Protein AF-A0A7W2T2I7-F1 (afdb_monomer)

Structure (mmCIF, N/CA/C/O backbone):
data_AF-A0A7W2T2I7-F1
#
_entry.id   AF-A0A7W2T2I7-F1
#
loop_
_atom_site.group_PDB
_atom_site.id
_atom_site.type_symbol
_atom_site.label_atom_id
_atom_site.label_alt_id
_atom_site.label_comp_id
_atom_site.label_asym_id
_atom_site.label_entity_id
_atom_site.label_seq_id
_atom_site.pdbx_PDB_ins_code
_atom_site.Cartn_x
_atom_site.Cartn_y
_atom_site.Cartn_z
_atom_site.occupancy
_atom_site.B_iso_or_equiv
_atom_site.auth_seq_id
_atom_site.auth_comp_id
_atom_site.auth_asym_id
_atom_site.auth_atom_id
_atom_site.pdbx_PDB_model_num
ATOM 1 N N . MET A 1 1 ? -19.223 5.707 25.664 1.00 61.34 1 MET A N 1
ATOM 2 C CA . MET A 1 1 ? -19.239 4.996 24.373 1.00 61.34 1 MET A CA 1
ATOM 3 C C . MET A 1 1 ? -18.314 3.839 24.591 1.00 61.34 1 MET A C 1
ATOM 5 O O . MET A 1 1 ? -17.143 4.089 24.851 1.00 61.34 1 MET A O 1
ATOM 9 N N . ASP A 1 2 ? -18.874 2.642 24.657 1.00 72.94 2 ASP A N 1
ATOM 10 C CA . ASP A 1 2 ? -18.117 1.466 25.063 1.00 72.94 2 ASP A CA 1
ATOM 11 C C . ASP A 1 2 ? -17.163 1.069 23.937 1.00 72.94 2 ASP A C 1
ATOM 13 O O . ASP A 1 2 ? -17.488 1.221 22.754 1.00 72.94 2 ASP A O 1
ATOM 17 N N . LEU A 1 3 ? -15.953 0.664 24.320 1.00 78.88 3 LEU A N 1
ATOM 18 C CA . LEU A 1 3 ? -14.955 0.147 23.395 1.00 78.88 3 LEU A CA 1
ATOM 19 C C . LEU A 1 3 ? -15.365 -1.273 23.008 1.00 78.88 3 LEU A C 1
ATOM 21 O O . LEU A 1 3 ? -15.554 -2.116 23.882 1.00 78.88 3 LEU A O 1
ATOM 25 N N . LEU A 1 4 ? -15.504 -1.513 21.709 1.00 82.12 4 LEU A N 1
ATOM 26 C CA . LEU A 1 4 ? -15.839 -2.813 21.145 1.00 82.12 4 LEU A CA 1
ATOM 27 C C . LEU A 1 4 ? -14.598 -3.406 20.480 1.00 82.12 4 LEU A C 1
ATOM 29 O O . LEU A 1 4 ? -13.899 -2.725 19.722 1.00 82.12 4 LEU A O 1
ATOM 33 N N . ASP A 1 5 ? -14.336 -4.677 20.750 1.00 80.44 5 ASP A N 1
ATOM 34 C CA . ASP A 1 5 ? -13.353 -5.439 19.992 1.00 80.44 5 ASP A CA 1
ATOM 35 C C . ASP A 1 5 ? -14.000 -5.915 18.688 1.00 80.44 5 ASP A C 1
ATOM 37 O O . ASP A 1 5 ? -15.149 -6.360 18.677 1.00 80.44 5 ASP A O 1
ATOM 41 N N . ILE A 1 6 ? -13.279 -5.787 17.574 1.00 83.94 6 ILE A N 1
ATOM 42 C CA . ILE A 1 6 ? -13.739 -6.366 16.312 1.00 83.94 6 ILE A CA 1
ATOM 43 C C . ILE A 1 6 ? -13.527 -7.878 16.316 1.00 83.94 6 ILE A C 1
ATOM 45 O O . ILE A 1 6 ? -12.507 -8.380 16.796 1.00 83.94 6 ILE A O 1
ATOM 49 N N . ASP A 1 7 ? -14.456 -8.605 15.708 1.00 84.81 7 ASP A N 1
ATOM 50 C CA . ASP A 1 7 ? -14.270 -10.018 15.428 1.00 84.81 7 ASP A CA 1
ATOM 51 C C . ASP A 1 7 ? -13.227 -10.156 14.322 1.00 84.81 7 ASP A C 1
ATOM 53 O O . ASP A 1 7 ? -13.437 -9.755 13.176 1.00 84.81 7 ASP A O 1
ATOM 57 N N . ILE A 1 8 ? -12.077 -10.728 14.667 1.00 82.00 8 ILE A N 1
ATOM 58 C CA . ILE A 1 8 ? -10.999 -10.965 13.712 1.00 82.00 8 ILE A CA 1
ATOM 59 C C . ILE A 1 8 ? -11.023 -12.448 13.321 1.00 82.00 8 ILE A C 1
ATOM 61 O O . ILE A 1 8 ? -10.881 -13.303 14.203 1.00 82.00 8 ILE A O 1
ATOM 65 N N . PRO A 1 9 ? -11.149 -12.784 12.020 1.00 82.81 9 PRO A N 1
ATOM 66 C CA . PRO A 1 9 ? -11.006 -14.157 11.551 1.00 82.81 9 PRO A CA 1
ATOM 67 C C . PRO A 1 9 ? -9.689 -14.772 12.026 1.00 82.81 9 PRO A C 1
ATOM 69 O O . PRO A 1 9 ? -8.677 -14.077 12.142 1.00 82.81 9 PRO A O 1
ATOM 72 N N . PHE A 1 10 ? -9.675 -16.085 12.262 1.00 83.44 10 PHE A N 1
ATOM 73 C CA . PHE A 1 10 ? -8.501 -16.767 12.816 1.00 83.44 10 PHE A CA 1
ATOM 74 C C . PHE A 1 10 ? -7.217 -16.486 12.011 1.00 83.44 10 PHE A C 1
ATOM 76 O O . PHE A 1 10 ? -6.194 -16.128 12.594 1.00 83.44 10 PHE A O 1
ATOM 83 N N . ASP A 1 11 ? -7.306 -16.505 10.678 1.00 82.19 11 ASP A N 1
ATOM 84 C CA . ASP A 1 11 ? -6.184 -16.264 9.753 1.00 82.19 11 ASP A CA 1
ATOM 85 C C . ASP A 1 11 ? -5.694 -14.801 9.712 1.00 82.19 11 ASP A C 1
ATOM 87 O O . ASP A 1 11 ? -4.681 -14.477 9.077 1.00 82.19 11 ASP A O 1
ATOM 91 N N . CYS A 1 12 ? -6.407 -13.901 10.393 1.00 81.31 12 CYS A N 1
ATOM 92 C CA . CYS A 1 12 ? -6.115 -12.474 10.487 1.00 81.31 12 CYS A CA 1
ATOM 93 C C . CYS A 1 12 ? -5.792 -12.016 11.916 1.00 81.31 12 CYS A C 1
ATOM 95 O O . CYS A 1 12 ? -5.478 -10.843 12.106 1.00 81.31 12 CYS A O 1
ATOM 97 N N . ARG A 1 13 ? -5.839 -12.905 12.920 1.00 82.94 13 ARG A N 1
ATOM 98 C CA . ARG A 1 13 ? -5.760 -12.554 14.354 1.00 82.94 13 ARG A CA 1
ATOM 99 C C . ARG A 1 13 ? -4.505 -11.776 14.750 1.00 82.94 13 ARG A C 1
ATOM 101 O O . ARG A 1 13 ? -4.547 -10.973 15.675 1.00 82.94 13 ARG A O 1
ATOM 108 N N . PHE A 1 14 ? -3.406 -12.011 14.044 1.00 88.12 14 PHE A N 1
ATOM 109 C CA . PHE A 1 14 ? -2.123 -11.350 14.276 1.00 88.12 14 PHE A CA 1
ATOM 110 C C . PHE A 1 14 ? -1.717 -10.460 13.111 1.00 88.12 14 PHE A C 1
ATOM 112 O O . PHE A 1 14 ? -0.542 -10.165 12.964 1.00 88.12 14 PHE A O 1
ATOM 119 N N . LYS A 1 15 ? -2.666 -10.042 12.269 1.00 93.25 15 LYS A N 1
ATOM 120 C CA . LYS A 1 15 ? -2.386 -9.206 11.105 1.00 93.25 15 LYS A CA 1
ATOM 121 C C . LYS A 1 15 ? -2.878 -7.788 11.330 1.00 93.25 15 LYS A C 1
ATOM 123 O O . LYS A 1 15 ? -3.988 -7.548 11.798 1.00 93.25 15 LYS A O 1
ATOM 128 N N . CYS A 1 16 ? -2.052 -6.833 10.935 1.00 94.69 16 CYS A N 1
ATOM 129 C CA . CYS A 1 16 ? -2.410 -5.437 10.803 1.00 94.69 16 CYS A CA 1
ATOM 130 C C . CYS A 1 16 ? -3.576 -5.317 9.828 1.00 94.69 16 CYS A C 1
ATOM 132 O O . CYS A 1 16 ? -3.467 -5.718 8.666 1.00 94.69 16 CYS A O 1
ATOM 134 N N . TRP A 1 17 ? -4.667 -4.697 10.266 1.00 92.44 17 TRP A N 1
ATOM 135 C CA . TRP A 1 17 ? -5.859 -4.563 9.431 1.00 92.44 17 TRP A CA 1
ATOM 136 C C . TRP A 1 17 ? -5.621 -3.702 8.175 1.00 92.44 17 TRP A C 1
ATOM 138 O O . TRP A 1 17 ? -6.342 -3.823 7.187 1.00 92.44 17 TRP A O 1
ATOM 148 N N . PHE A 1 18 ? -4.584 -2.857 8.180 1.00 93.38 18 PHE A N 1
ATOM 149 C CA . PHE A 1 18 ? -4.288 -1.926 7.089 1.00 93.38 18 PHE A CA 1
ATOM 150 C C . PHE A 1 18 ? -3.346 -2.482 6.015 1.00 93.38 18 PHE A C 1
ATOM 152 O O . PHE A 1 18 ? -3.460 -2.084 4.857 1.00 93.38 18 PHE A O 1
ATOM 159 N N . CYS A 1 19 ? -2.406 -3.364 6.365 1.00 95.06 19 CYS A N 1
ATOM 160 C CA . CYS A 1 19 ? -1.368 -3.831 5.433 1.00 95.06 19 CYS A CA 1
ATOM 161 C C . CYS A 1 19 ? -1.121 -5.341 5.439 1.00 95.06 19 CYS A C 1
ATOM 163 O O . CYS A 1 19 ? -0.350 -5.807 4.609 1.00 95.06 19 CYS A O 1
ATOM 165 N N . GLY A 1 20 ? -1.734 -6.095 6.354 1.00 94.19 20 GLY A N 1
ATOM 166 C CA . GLY A 1 20 ? -1.594 -7.550 6.421 1.00 94.19 20 GLY A CA 1
ATOM 167 C C . GLY A 1 20 ? -0.313 -8.057 7.090 1.00 94.19 20 GLY A C 1
ATOM 168 O O . GLY A 1 20 ? -0.212 -9.258 7.311 1.00 94.19 20 GLY A O 1
ATOM 169 N N . GLU A 1 21 ? 0.617 -7.164 7.442 1.00 95.50 21 GLU A N 1
ATOM 170 C CA . GLU A 1 21 ? 1.824 -7.478 8.224 1.00 95.50 21 GLU A CA 1
ATOM 171 C C . GLU A 1 21 ? 1.492 -7.948 9.635 1.00 95.50 21 GLU A C 1
ATOM 173 O O . GLU A 1 21 ? 0.433 -7.611 10.165 1.00 95.50 21 GLU A O 1
ATOM 178 N N . ASP A 1 22 ? 2.434 -8.623 10.285 1.00 94.88 22 ASP A N 1
ATOM 179 C CA . ASP A 1 22 ? 2.259 -9.055 11.666 1.00 94.88 22 ASP A CA 1
ATOM 180 C C . ASP A 1 22 ? 2.021 -7.872 12.624 1.00 94.88 22 ASP A C 1
ATOM 182 O O . ASP A 1 22 ? 2.578 -6.774 12.502 1.00 94.88 22 ASP A O 1
ATOM 186 N N . SER A 1 23 ? 1.137 -8.094 13.590 1.00 93.38 23 SER A N 1
ATOM 187 C CA . SER A 1 23 ? 0.669 -7.108 14.549 1.00 93.38 23 SER A CA 1
ATOM 188 C C . SER A 1 23 ? 0.527 -7.721 15.937 1.00 93.38 23 SER A C 1
ATOM 190 O O . SER A 1 23 ? -0.055 -8.791 16.130 1.00 93.38 23 SER A O 1
ATOM 192 N N . HIS A 1 24 ? 1.029 -6.979 16.921 1.00 91.38 24 HIS A N 1
ATOM 193 C CA . HIS A 1 24 ? 0.918 -7.287 18.350 1.00 91.38 24 HIS A CA 1
ATOM 194 C C . HIS A 1 24 ? 0.371 -6.097 19.146 1.00 91.38 24 HIS A C 1
ATOM 196 O O . HIS A 1 24 ? 0.482 -6.044 20.368 1.00 91.38 24 HIS A O 1
ATOM 202 N N . GLN A 1 25 ? -0.162 -5.100 18.443 1.00 92.06 25 GLN A N 1
ATOM 203 C CA . GLN A 1 25 ? -0.633 -3.851 19.015 1.00 92.06 25 GLN A CA 1
ATOM 204 C C . GLN A 1 25 ? -1.978 -3.497 18.416 1.00 92.06 25 GLN A C 1
ATOM 206 O O . GLN A 1 25 ? -2.297 -3.875 17.289 1.00 92.06 25 GLN A O 1
ATOM 211 N N . THR A 1 26 ? -2.734 -2.700 19.154 1.00 92.75 26 THR A N 1
ATOM 212 C CA . THR A 1 26 ? -4.007 -2.186 18.684 1.00 92.75 26 THR A CA 1
ATOM 213 C C . THR A 1 26 ? -4.066 -0.668 18.788 1.00 92.75 26 THR A C 1
ATOM 215 O O . THR A 1 26 ? -3.222 -0.023 19.427 1.00 92.75 26 THR A O 1
ATOM 218 N N . ILE A 1 27 ? -5.039 -0.092 18.094 1.00 92.31 27 ILE A N 1
ATOM 219 C CA . ILE A 1 27 ? -5.410 1.318 18.169 1.00 92.31 27 ILE A CA 1
ATOM 220 C C . ILE A 1 27 ? -6.923 1.450 18.280 1.00 92.31 27 ILE A C 1
ATOM 222 O O . ILE A 1 27 ? -7.674 0.683 17.682 1.00 92.31 27 ILE A O 1
ATOM 226 N N . GLU A 1 28 ? -7.359 2.480 18.990 1.00 92.00 28 GLU A N 1
ATOM 227 C CA . GLU A 1 28 ? -8.768 2.838 19.087 1.00 92.00 28 GLU A CA 1
ATOM 228 C C . GLU A 1 28 ? -9.132 3.839 17.987 1.00 92.00 28 GLU A C 1
ATOM 230 O O . GLU A 1 28 ? -8.405 4.804 17.731 1.00 92.00 28 GLU A O 1
ATOM 235 N N . THR A 1 29 ? -10.267 3.633 17.326 1.00 89.81 29 THR A N 1
ATOM 236 C CA . THR A 1 29 ? -10.793 4.568 16.324 1.00 89.81 29 THR A CA 1
ATOM 237 C C . THR A 1 29 ? -12.312 4.514 16.275 1.00 89.81 29 THR A C 1
ATOM 239 O O . THR A 1 29 ? -12.927 3.555 16.741 1.00 89.81 29 THR A O 1
ATOM 242 N N . LYS A 1 30 ? -12.950 5.558 15.744 1.00 88.56 30 LYS A N 1
ATOM 243 C CA . LYS A 1 30 ? -14.406 5.603 15.622 1.00 88.56 30 LYS A CA 1
ATOM 244 C C . LYS A 1 30 ? -14.844 4.995 14.302 1.00 88.56 30 LYS A C 1
ATOM 246 O O . LYS A 1 30 ? -14.344 5.342 13.230 1.00 88.56 30 LYS A O 1
ATOM 251 N N . LEU A 1 31 ? -15.855 4.151 14.389 1.00 83.00 31 LEU A N 1
ATOM 252 C CA . LEU A 1 31 ? -16.582 3.609 13.259 1.00 83.00 31 LEU A CA 1
ATOM 253 C C . LEU A 1 31 ? -17.974 4.241 13.237 1.00 83.00 31 LEU A C 1
ATOM 255 O O . LEU A 1 31 ? -18.784 4.034 14.141 1.00 83.00 31 LEU A O 1
ATOM 259 N N . SER A 1 32 ? -18.225 5.073 12.229 1.00 74.69 32 SER A N 1
ATOM 260 C CA . SER A 1 32 ? -19.495 5.780 12.072 1.00 74.69 32 SER A CA 1
ATOM 261 C C . SER A 1 32 ? -20.465 4.946 11.241 1.00 74.69 32 SER A C 1
ATOM 263 O O . SER A 1 32 ? -20.256 4.793 10.041 1.00 74.69 32 SER A O 1
ATOM 265 N N . LYS A 1 33 ? -21.544 4.451 11.861 1.00 68.56 33 LYS A N 1
ATOM 266 C CA . LYS A 1 33 ? -22.676 3.814 11.173 1.00 68.56 33 LYS A CA 1
ATOM 267 C C . LYS A 1 33 ? -23.977 4.458 11.658 1.00 68.56 33 LYS A C 1
ATOM 269 O O . LYS A 1 33 ? -24.474 4.069 12.713 1.00 68.56 33 LYS A O 1
ATOM 274 N N . PRO A 1 34 ? -24.544 5.436 10.931 1.00 61.84 34 PRO A N 1
ATOM 275 C CA . PRO A 1 34 ? -25.772 6.108 11.350 1.00 61.84 34 PRO A CA 1
ATOM 276 C C . PRO A 1 34 ? -26.862 5.086 11.729 1.00 61.84 34 PRO A C 1
ATOM 278 O O . PRO A 1 34 ? -27.085 4.153 10.956 1.00 61.84 34 PRO A O 1
ATOM 281 N N . PRO A 1 35 ? -27.529 5.221 12.894 1.00 62.62 35 PRO A N 1
ATOM 282 C CA . PRO A 1 35 ? -27.524 6.361 13.824 1.00 62.62 35 PRO A CA 1
ATOM 283 C C . PRO A 1 35 ? -26.438 6.338 14.925 1.00 62.62 35 PRO A C 1
ATOM 285 O O . PRO A 1 35 ? -26.387 7.258 15.740 1.00 62.62 35 PRO A O 1
ATOM 288 N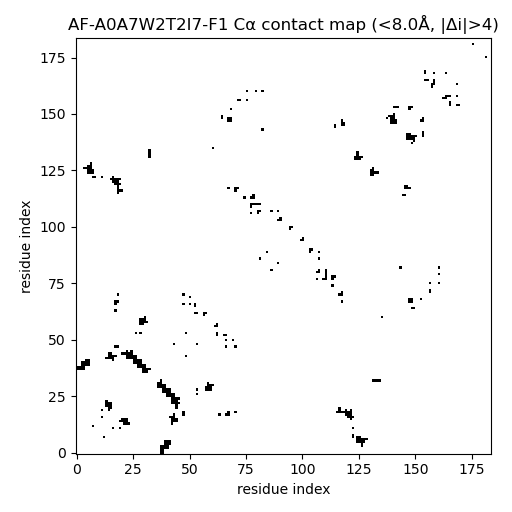 N . SER A 1 36 ? -25.576 5.323 14.982 1.00 67.25 36 SER A N 1
ATOM 289 C CA . SER A 1 36 ? -24.606 5.100 16.064 1.00 67.25 36 SER A CA 1
ATOM 290 C C . SER A 1 36 ? -23.149 5.317 15.635 1.00 67.25 36 SER A C 1
ATOM 292 O O . SER A 1 36 ? -22.736 5.037 14.514 1.00 67.25 36 SER A O 1
ATOM 294 N N . ASN A 1 37 ? -22.321 5.799 16.558 1.00 75.75 37 ASN A N 1
ATOM 295 C CA . ASN A 1 37 ? -20.870 5.713 16.412 1.00 75.75 37 ASN A CA 1
ATOM 296 C C . ASN A 1 37 ? -20.370 4.659 17.394 1.00 75.75 37 ASN A C 1
ATOM 298 O O . ASN A 1 37 ? -20.806 4.639 18.544 1.00 75.75 37 ASN A O 1
ATOM 302 N N . TYR A 1 38 ? -19.467 3.807 16.939 1.00 80.25 38 TYR A N 1
ATOM 303 C CA . TYR A 1 38 ? -18.813 2.803 17.764 1.00 80.25 38 TYR A CA 1
ATOM 304 C C . TYR A 1 38 ? -17.360 3.209 17.963 1.00 80.25 38 TYR A C 1
ATOM 306 O O . TYR A 1 38 ? -16.745 3.761 17.047 1.00 80.25 38 TYR A O 1
ATOM 314 N N . LEU A 1 39 ? -16.814 2.958 19.148 1.00 87.75 39 LEU A N 1
ATOM 315 C CA . LEU A 1 39 ? -15.373 2.989 19.347 1.00 87.75 39 LEU A CA 1
ATOM 316 C C . LEU A 1 39 ? -14.882 1.556 19.164 1.00 87.75 39 LEU A C 1
ATOM 318 O O . LEU A 1 39 ? -15.363 0.666 19.857 1.00 87.75 39 LEU A O 1
ATOM 322 N N . VAL A 1 40 ? -13.986 1.337 18.208 1.00 86.88 40 VAL A N 1
ATOM 323 C CA . VAL A 1 40 ? -13.481 0.005 17.872 1.00 86.88 40 VAL A CA 1
ATOM 324 C C . VAL A 1 40 ? -11.986 -0.089 18.118 1.00 86.88 40 VAL A C 1
ATOM 326 O O . VAL A 1 40 ? -11.240 0.859 17.852 1.00 86.88 40 VAL A O 1
ATOM 329 N N . ASN A 1 41 ? -11.562 -1.247 18.607 1.00 89.25 41 ASN A N 1
ATOM 330 C CA . ASN A 1 41 ? -10.167 -1.598 18.813 1.00 89.25 41 ASN A CA 1
ATOM 331 C C . ASN A 1 41 ? -9.638 -2.380 17.600 1.00 89.25 41 ASN A C 1
ATOM 333 O O . ASN A 1 41 ? -10.143 -3.455 17.295 1.00 89.25 41 ASN A O 1
ATOM 337 N N . MET A 1 42 ? -8.639 -1.850 16.891 1.00 88.44 42 MET A N 1
ATOM 338 C CA . MET A 1 42 ? -8.165 -2.389 15.609 1.00 88.44 42 MET A CA 1
ATOM 339 C C . MET A 1 42 ? -6.698 -2.824 15.675 1.00 88.44 42 MET A C 1
ATOM 341 O O . MET A 1 42 ? -5.869 -2.041 16.148 1.00 88.44 42 MET A O 1
ATOM 345 N N . PRO A 1 43 ? -6.325 -4.003 15.140 1.00 92.44 43 PRO A N 1
ATOM 346 C CA . PRO A 1 43 ? -4.934 -4.440 15.094 1.00 92.44 43 PRO A CA 1
ATOM 347 C C . PRO A 1 43 ? -4.117 -3.609 14.097 1.00 92.44 43 PRO A C 1
ATOM 349 O O . PRO A 1 43 ? -4.536 -3.351 12.962 1.00 92.44 43 PRO A O 1
ATOM 352 N N . ILE A 1 44 ? -2.918 -3.210 14.515 1.00 94.81 44 ILE A N 1
ATOM 353 C CA . ILE A 1 44 ? -1.990 -2.387 13.733 1.00 94.81 44 ILE A CA 1
ATOM 354 C C . ILE A 1 44 ? -0.542 -2.860 13.913 1.00 94.81 44 ILE A C 1
ATOM 356 O O . ILE A 1 44 ? -0.135 -3.238 15.013 1.00 94.81 44 ILE A O 1
ATOM 360 N N . CYS A 1 45 ? 0.254 -2.870 12.842 1.00 96.31 45 CYS A N 1
ATOM 361 C CA . CYS A 1 45 ? 1.693 -3.137 12.942 1.00 96.31 45 CYS A CA 1
ATOM 362 C C . CYS A 1 45 ? 2.465 -1.882 13.378 1.00 96.31 45 CYS A C 1
ATOM 364 O O . CYS A 1 45 ? 1.971 -0.755 13.255 1.00 96.31 45 CYS A O 1
ATOM 366 N N . ASP A 1 46 ? 3.706 -2.064 13.832 1.00 96.94 46 ASP A N 1
ATOM 367 C CA . ASP A 1 46 ? 4.558 -0.962 14.296 1.00 96.94 46 ASP A CA 1
ATOM 368 C C . ASP A 1 46 ? 4.767 0.113 13.223 1.00 96.94 46 ASP A C 1
ATOM 370 O O . ASP A 1 46 ? 4.725 1.307 13.520 1.00 96.94 46 ASP A O 1
ATOM 374 N N . GLU A 1 47 ? 4.918 -0.290 11.959 1.00 96.94 47 GLU A N 1
ATOM 375 C CA . GLU A 1 47 ? 5.113 0.643 10.850 1.00 96.94 47 GLU A CA 1
ATOM 376 C C . GLU A 1 47 ? 3.883 1.531 10.619 1.00 96.94 47 GLU A C 1
ATOM 378 O O . GLU A 1 47 ? 3.999 2.757 10.575 1.00 96.94 47 GLU A O 1
ATOM 383 N N . CYS A 1 48 ? 2.692 0.929 10.530 1.00 96.94 48 CYS A N 1
ATOM 384 C CA . CYS A 1 48 ? 1.452 1.681 10.328 1.00 96.94 48 CYS A CA 1
ATOM 385 C C . CYS A 1 48 ? 1.163 2.608 11.515 1.00 96.94 48 CYS A C 1
ATOM 387 O O . CYS A 1 48 ? 0.673 3.726 11.335 1.00 96.94 48 CYS A O 1
ATOM 389 N N . LYS A 1 49 ? 1.502 2.182 12.737 1.00 96.56 49 LYS A N 1
ATOM 390 C CA . LYS A 1 49 ? 1.371 3.019 13.933 1.00 96.56 49 LYS A CA 1
ATOM 391 C C . LYS A 1 49 ? 2.358 4.186 13.920 1.00 96.56 49 LYS A C 1
ATOM 393 O O . LYS A 1 49 ? 1.976 5.305 14.276 1.00 96.56 49 LYS A O 1
ATOM 398 N N . ALA A 1 50 ? 3.592 3.961 13.470 1.00 97.12 50 ALA A N 1
ATOM 399 C CA . ALA A 1 50 ? 4.639 4.978 13.390 1.00 97.12 50 ALA A CA 1
ATOM 400 C C . ALA A 1 50 ? 4.308 6.127 12.423 1.00 97.12 50 ALA A C 1
ATOM 402 O O . ALA A 1 50 ? 4.851 7.220 12.585 1.00 97.12 50 ALA A O 1
ATOM 403 N N . TYR A 1 51 ? 3.384 5.934 11.476 1.00 96.75 51 TYR A N 1
ATOM 404 C CA . TYR A 1 51 ? 2.881 7.019 10.624 1.00 96.75 51 TYR A CA 1
ATOM 405 C C . TYR A 1 51 ? 2.070 8.077 11.385 1.00 96.75 51 TYR A C 1
ATOM 407 O O . TYR A 1 51 ? 1.884 9.174 10.871 1.00 96.75 51 TYR A O 1
ATOM 415 N N . GLN A 1 52 ? 1.592 7.762 12.594 1.00 95.38 52 GLN A N 1
ATOM 416 C CA . GLN A 1 52 ? 0.826 8.658 13.471 1.00 95.38 52 GLN A CA 1
ATOM 417 C C . GLN A 1 52 ? -0.514 9.167 12.909 1.00 95.38 52 GLN A C 1
ATOM 419 O O . GLN A 1 52 ? -1.136 10.026 13.527 1.00 95.38 52 GLN A O 1
ATOM 424 N N . CYS A 1 53 ? -1.032 8.576 11.826 1.00 94.56 53 CYS A N 1
ATOM 425 C CA . CYS A 1 53 ? -2.329 8.944 11.242 1.00 94.56 53 CYS A CA 1
ATOM 426 C C . CYS A 1 53 ? -3.497 8.834 12.245 1.00 94.56 53 CYS A C 1
ATOM 428 O O . CYS A 1 53 ? -4.447 9.606 12.181 1.00 94.56 53 CYS A O 1
ATOM 430 N N . HIS A 1 54 ? -3.400 7.927 13.225 1.00 90.94 54 HIS A N 1
ATOM 431 C CA . HIS A 1 54 ? -4.385 7.755 14.303 1.00 90.94 54 HIS A CA 1
ATOM 432 C C . HIS A 1 54 ? -4.479 8.961 15.257 1.00 90.94 54 HIS A C 1
ATOM 434 O O . HIS A 1 54 ? -5.432 9.066 16.021 1.00 90.94 54 HIS A O 1
ATOM 440 N N . LYS A 1 55 ? -3.496 9.872 15.233 1.00 91.50 55 LYS A N 1
ATOM 441 C CA . LYS A 1 55 ? -3.546 11.148 15.963 1.00 91.50 55 LYS A CA 1
ATOM 442 C C . LYS A 1 55 ? -4.181 12.269 15.138 1.00 91.50 55 LYS A C 1
ATOM 444 O O . LYS A 1 55 ? -4.610 13.266 15.707 1.00 91.50 55 LYS A O 1
ATOM 449 N N . GLU A 1 56 ? -4.212 12.121 13.814 1.00 91.56 56 GLU A N 1
ATOM 450 C CA . GLU A 1 56 ? -4.712 13.131 12.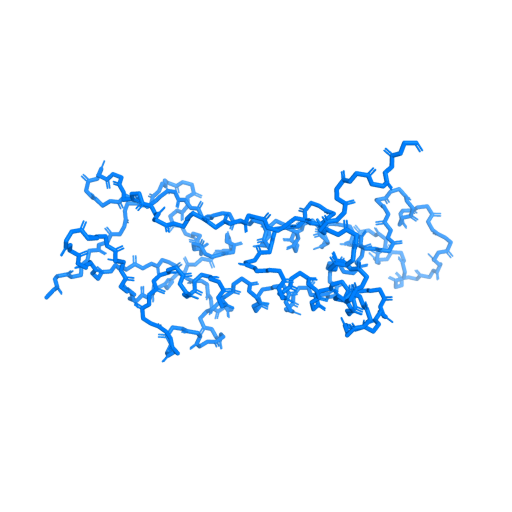874 1.00 91.56 56 GLU A CA 1
ATOM 451 C C . GLU A 1 56 ? -6.217 12.987 12.634 1.00 91.56 56 GLU A C 1
ATOM 453 O O . GLU A 1 56 ? -6.936 13.979 12.515 1.00 91.56 56 GLU A O 1
ATOM 458 N N . VAL A 1 57 ? -6.704 11.746 12.573 1.00 91.19 57 VAL A N 1
ATOM 459 C CA . VAL A 1 57 ? -8.107 11.432 12.293 1.00 91.19 57 VAL A CA 1
ATOM 460 C C . VAL A 1 57 ? -8.634 10.390 13.266 1.00 91.19 57 VAL A C 1
ATOM 462 O O . VAL A 1 57 ? -7.915 9.502 13.710 1.00 91.19 57 VAL A O 1
ATOM 465 N N . ASN A 1 58 ? -9.927 10.483 13.569 1.00 84.81 58 ASN A N 1
ATOM 466 C CA . ASN A 1 58 ? -10.609 9.575 14.489 1.00 84.81 58 ASN A CA 1
ATOM 467 C C . ASN A 1 58 ? -11.640 8.670 13.801 1.00 84.81 58 ASN A C 1
ATOM 469 O O . ASN A 1 58 ? -12.402 8.022 14.501 1.00 84.81 58 ASN A O 1
ATOM 473 N N . SER A 1 59 ? -11.703 8.658 12.467 1.00 88.31 59 SER A N 1
ATOM 474 C CA . SER A 1 59 ? -12.612 7.816 11.682 1.00 88.31 59 SER A CA 1
ATOM 475 C C . SER A 1 59 ? -11.830 6.658 11.072 1.00 88.31 59 SER A C 1
ATOM 477 O O . SER A 1 59 ? -10.807 6.906 10.438 1.00 88.31 59 SER A O 1
ATOM 479 N N . LEU A 1 60 ? -12.312 5.419 11.215 1.00 87.88 60 LEU A N 1
ATOM 480 C CA . LEU A 1 60 ? -11.661 4.229 10.652 1.00 87.88 60 LEU A CA 1
ATOM 481 C C . LEU A 1 60 ? -11.466 4.334 9.132 1.00 87.88 60 LEU A C 1
ATOM 483 O O . LEU A 1 60 ? -10.403 3.974 8.634 1.00 87.88 60 LEU A O 1
ATOM 487 N N . VAL A 1 61 ? -12.460 4.870 8.418 1.00 86.12 61 VAL A N 1
ATOM 488 C CA . VAL A 1 61 ? -12.414 5.057 6.959 1.00 86.12 61 VAL A CA 1
ATOM 489 C C . VAL A 1 61 ? -11.276 6.008 6.584 1.00 86.12 61 VAL A C 1
ATOM 491 O O . VAL A 1 61 ? -10.340 5.607 5.898 1.00 86.12 61 VAL A O 1
ATOM 494 N N . LYS A 1 62 ? -11.272 7.225 7.143 1.00 89.06 62 LYS A N 1
ATOM 495 C CA . LYS A 1 62 ? -10.206 8.211 6.882 1.00 89.06 62 LYS A CA 1
ATOM 496 C C . LYS A 1 62 ? -8.834 7.723 7.333 1.00 89.06 62 LYS A C 1
ATOM 498 O O . LYS A 1 62 ? -7.823 7.988 6.693 1.00 89.06 62 LYS A O 1
ATOM 503 N N . LEU A 1 63 ? -8.786 7.015 8.459 1.00 92.19 63 LEU A N 1
ATOM 504 C CA . LEU A 1 63 ? -7.548 6.452 8.978 1.00 92.19 63 LEU A CA 1
ATOM 505 C C . LEU A 1 63 ? -6.960 5.436 8.002 1.00 92.19 63 LEU A C 1
ATOM 507 O O . LEU A 1 63 ? -5.754 5.443 7.757 1.00 92.19 63 LEU A O 1
ATOM 511 N N . ARG A 1 64 ? -7.812 4.589 7.422 1.00 91.25 64 ARG A N 1
ATOM 512 C CA . ARG A 1 64 ? -7.415 3.616 6.413 1.00 91.25 64 ARG A CA 1
ATOM 513 C C . ARG A 1 64 ? -6.868 4.293 5.163 1.00 91.25 64 ARG A C 1
ATOM 515 O O . ARG A 1 64 ? -5.801 3.888 4.715 1.00 91.25 64 ARG A O 1
ATOM 522 N N . GLU A 1 65 ? -7.548 5.310 4.637 1.00 90.75 65 GLU A N 1
ATOM 523 C CA . GLU A 1 65 ? -7.079 6.079 3.474 1.00 90.75 65 GLU A CA 1
ATOM 524 C C . GLU A 1 65 ? -5.678 6.656 3.717 1.00 90.75 65 GLU A C 1
ATOM 526 O O . GLU A 1 65 ? -4.757 6.407 2.938 1.00 90.75 65 GLU A O 1
ATOM 531 N N . LEU A 1 66 ? -5.489 7.348 4.848 1.00 93.69 66 LEU A N 1
ATOM 532 C CA . LEU A 1 66 ? -4.208 7.963 5.197 1.00 93.69 66 LEU A CA 1
ATOM 533 C C . LEU A 1 66 ? -3.095 6.927 5.370 1.00 93.69 66 LEU A C 1
ATOM 535 O O . LEU A 1 66 ? -1.989 7.124 4.866 1.00 93.69 66 LEU A O 1
ATOM 539 N N . ILE A 1 67 ? -3.364 5.815 6.060 1.00 95.38 67 ILE A N 1
ATOM 540 C CA . ILE A 1 67 ? -2.369 4.750 6.228 1.00 95.38 67 ILE A CA 1
ATOM 541 C C . ILE A 1 67 ? -2.035 4.114 4.873 1.00 95.38 67 ILE A C 1
ATOM 543 O O . ILE A 1 67 ? -0.858 3.887 4.593 1.00 95.38 67 ILE A O 1
ATOM 547 N N . LYS A 1 68 ? -3.027 3.874 4.007 1.00 94.12 68 LYS A N 1
ATOM 548 C CA . LYS A 1 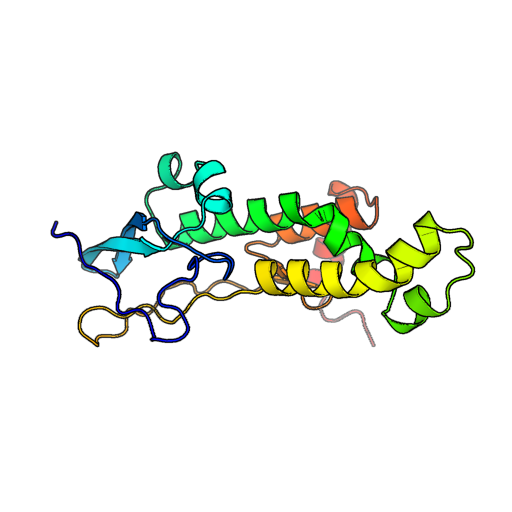68 ? -2.805 3.329 2.659 1.00 94.12 68 LYS A CA 1
ATOM 549 C C . LYS A 1 68 ? -1.922 4.235 1.811 1.00 94.12 68 LYS A C 1
ATOM 551 O O . LYS A 1 68 ? -0.975 3.742 1.200 1.00 94.12 68 LYS A O 1
ATOM 556 N N . ASP A 1 69 ? -2.132 5.544 1.863 1.00 93.94 69 ASP A N 1
ATOM 557 C CA . ASP A 1 69 ? -1.264 6.503 1.174 1.00 93.94 69 ASP A CA 1
ATOM 558 C C . ASP A 1 69 ? 0.183 6.434 1.675 1.00 93.94 69 ASP A C 1
ATOM 560 O O . ASP A 1 69 ? 1.131 6.458 0.883 1.00 93.94 69 ASP A O 1
ATOM 564 N N . LYS A 1 70 ? 0.379 6.296 2.991 1.00 96.31 70 LYS A N 1
ATOM 565 C CA . LYS A 1 70 ? 1.717 6.140 3.579 1.00 96.31 70 LYS A CA 1
ATOM 566 C C . LYS A 1 70 ? 2.374 4.821 3.172 1.00 96.31 70 LYS A C 1
ATOM 568 O O . LYS A 1 70 ? 3.562 4.844 2.850 1.00 96.31 70 LYS A O 1
ATOM 573 N N . ILE A 1 71 ? 1.624 3.717 3.111 1.00 96.50 71 ILE A N 1
ATOM 574 C CA . ILE A 1 71 ? 2.123 2.410 2.647 1.00 96.50 71 ILE A CA 1
ATOM 575 C C . ILE A 1 71 ? 2.616 2.507 1.201 1.00 96.50 71 ILE A C 1
ATOM 577 O O . ILE A 1 71 ? 3.722 2.048 0.910 1.00 96.50 71 ILE A O 1
ATOM 581 N N . VAL A 1 72 ? 1.851 3.145 0.307 1.00 95.38 72 VAL A N 1
ATOM 582 C CA . VAL A 1 72 ? 2.253 3.352 -1.097 1.00 95.38 72 VAL A CA 1
ATOM 583 C C . VAL A 1 72 ? 3.548 4.159 -1.176 1.00 95.38 72 VAL A C 1
ATOM 585 O O . VAL A 1 72 ? 4.491 3.756 -1.855 1.00 95.38 72 VAL A O 1
ATOM 588 N N . ILE A 1 73 ? 3.632 5.277 -0.447 1.00 94.44 73 ILE A N 1
ATOM 589 C CA . ILE A 1 73 ? 4.839 6.120 -0.419 1.00 94.44 73 ILE A CA 1
ATOM 590 C C . ILE A 1 73 ? 6.043 5.331 0.101 1.00 94.44 73 ILE A C 1
ATOM 592 O O . ILE A 1 73 ? 7.147 5.451 -0.434 1.00 94.44 73 ILE A O 1
ATOM 596 N N . ARG A 1 74 ? 5.846 4.539 1.154 1.00 95.88 74 ARG A N 1
ATOM 597 C CA . ARG A 1 74 ? 6.921 3.798 1.808 1.00 95.88 74 ARG A CA 1
ATOM 598 C C . ARG A 1 74 ? 7.419 2.625 0.969 1.00 95.88 74 ARG A C 1
ATOM 600 O O . ARG A 1 74 ? 8.622 2.376 0.974 1.00 95.88 74 ARG A O 1
ATOM 607 N N . SER A 1 75 ? 6.524 1.996 0.214 1.00 95.81 75 SER A N 1
ATOM 608 C CA . SER A 1 75 ? 6.807 0.864 -0.675 1.00 95.81 75 SER A CA 1
ATOM 609 C C . SER A 1 75 ? 7.226 1.298 -2.085 1.00 95.81 75 SER A C 1
ATOM 611 O O . SER A 1 75 ? 7.367 0.470 -2.979 1.00 95.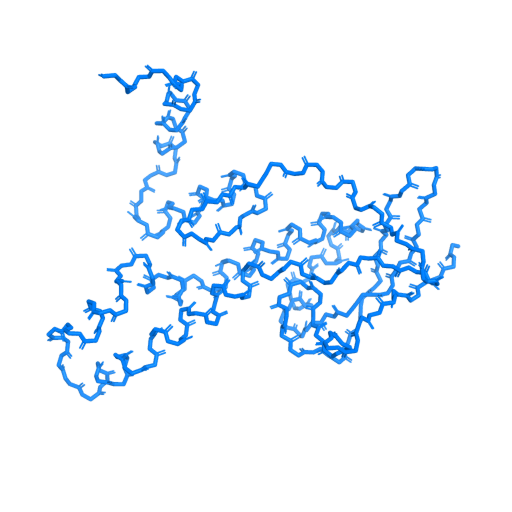81 75 SER A O 1
ATOM 613 N N . ALA A 1 76 ? 7.406 2.603 -2.327 1.00 93.69 76 ALA A N 1
ATOM 614 C CA . ALA A 1 76 ? 7.618 3.147 -3.668 1.00 93.69 76 ALA A CA 1
ATOM 615 C C . ALA A 1 76 ? 8.829 2.541 -4.393 1.00 93.69 76 ALA A C 1
ATOM 617 O O . ALA A 1 76 ? 8.801 2.404 -5.614 1.00 93.69 76 ALA A O 1
ATOM 618 N N . LYS A 1 77 ? 9.886 2.166 -3.660 1.00 93.81 77 LYS A N 1
ATOM 619 C CA . LYS A 1 77 ? 11.079 1.556 -4.262 1.00 93.81 77 LYS A CA 1
ATOM 620 C C . LYS A 1 77 ? 10.762 0.170 -4.805 1.00 93.81 77 LYS A C 1
ATOM 622 O O . LYS A 1 77 ? 11.044 -0.109 -5.962 1.00 93.81 77 LYS A O 1
ATOM 627 N N . GLU A 1 78 ? 10.137 -0.668 -3.998 1.00 96.44 78 GLU A N 1
ATOM 628 C CA . GLU A 1 78 ? 9.751 -2.025 -4.367 1.00 96.44 78 GLU A CA 1
ATOM 629 C C . GLU A 1 78 ? 8.676 -2.014 -5.463 1.00 96.44 78 GLU A C 1
ATOM 631 O O . GLU A 1 78 ? 8.780 -2.751 -6.439 1.00 96.44 78 GLU A O 1
ATOM 636 N N . LEU A 1 79 ? 7.698 -1.106 -5.375 1.00 96.06 79 LEU A N 1
ATOM 637 C CA . LEU A 1 79 ? 6.668 -0.920 -6.404 1.00 96.06 79 LEU A CA 1
ATOM 638 C C . LEU A 1 79 ? 7.245 -0.459 -7.747 1.00 96.06 79 LEU A C 1
ATOM 640 O O . LEU A 1 79 ? 6.695 -0.799 -8.792 1.00 96.06 79 LEU A O 1
ATOM 644 N N . SER A 1 80 ? 8.348 0.297 -7.736 1.00 93.44 80 SER A N 1
ATOM 645 C CA . SER A 1 80 ? 9.012 0.727 -8.971 1.00 93.44 80 SER A CA 1
ATOM 646 C C . SER A 1 80 ? 9.584 -0.439 -9.777 1.00 93.44 80 SER A C 1
ATOM 648 O O . SER A 1 80 ? 9.807 -0.285 -10.972 1.00 93.44 80 SER A O 1
ATOM 650 N N . ILE A 1 81 ? 9.789 -1.609 -9.165 1.00 94.94 81 ILE A N 1
ATOM 651 C CA . ILE A 1 81 ? 10.262 -2.792 -9.884 1.00 94.94 81 ILE A CA 1
ATOM 652 C C . ILE A 1 81 ? 9.188 -3.244 -10.883 1.00 94.94 81 ILE A C 1
ATOM 654 O O . ILE A 1 81 ? 9.476 -3.315 -12.070 1.00 94.94 81 ILE A O 1
ATOM 658 N N . GLY A 1 82 ? 7.942 -3.446 -10.441 1.00 93.50 82 GLY A N 1
ATOM 659 C CA . GLY A 1 82 ? 6.846 -3.817 -11.347 1.00 93.50 82 GLY A CA 1
ATOM 660 C C . GLY A 1 82 ? 6.463 -2.725 -12.347 1.00 93.50 82 GLY A C 1
ATOM 661 O O . GLY A 1 82 ? 6.034 -3.033 -13.449 1.00 93.50 82 GLY A O 1
ATOM 662 N N . ALA A 1 83 ? 6.697 -1.452 -12.011 1.00 91.69 83 ALA A N 1
ATOM 663 C CA . ALA A 1 83 ? 6.472 -0.351 -12.950 1.00 91.69 83 ALA A CA 1
ATOM 664 C C . ALA A 1 83 ? 7.476 -0.324 -14.121 1.00 91.69 83 ALA A C 1
ATOM 666 O O . ALA A 1 83 ? 7.195 0.304 -15.140 1.00 91.69 83 ALA A O 1
ATOM 667 N N . ASN A 1 84 ? 8.650 -0.947 -13.966 1.00 91.31 84 ASN A N 1
ATOM 668 C CA . ASN A 1 84 ? 9.736 -0.912 -14.953 1.00 91.31 84 ASN A CA 1
ATOM 669 C C . ASN A 1 84 ? 10.010 -2.268 -15.614 1.00 91.31 84 ASN A C 1
ATOM 671 O O . ASN A 1 84 ? 10.592 -2.296 -16.696 1.00 91.31 84 ASN A O 1
ATOM 675 N N . TRP A 1 85 ? 9.636 -3.370 -14.966 1.00 93.69 85 TRP A N 1
ATOM 676 C CA . TRP A 1 85 ? 9.902 -4.722 -15.439 1.00 93.69 85 TRP A CA 1
ATOM 677 C C . TRP A 1 85 ? 8.708 -5.629 -15.177 1.00 93.69 85 TRP A C 1
ATOM 679 O O . TRP A 1 85 ? 8.097 -5.582 -14.111 1.00 93.69 85 TRP A O 1
ATOM 689 N N . THR A 1 86 ? 8.455 -6.543 -16.101 1.00 94.50 86 THR A N 1
ATOM 690 C CA . THR A 1 86 ? 7.796 -7.816 -15.801 1.00 94.50 86 THR A CA 1
ATOM 691 C C . THR A 1 86 ? 8.760 -8.769 -15.085 1.00 94.50 86 THR A C 1
ATOM 693 O O . THR A 1 86 ? 9.977 -8.568 -15.082 1.00 94.50 86 THR A O 1
ATOM 696 N N . GLU A 1 87 ? 8.235 -9.851 -14.500 1.00 95.56 87 GLU A N 1
ATOM 697 C CA . GLU A 1 87 ? 9.073 -10.890 -13.887 1.00 95.56 87 GLU A CA 1
ATOM 698 C C . GLU A 1 87 ? 10.117 -11.427 -14.869 1.00 95.56 87 GLU A C 1
ATOM 700 O O . GLU A 1 87 ? 11.301 -11.498 -14.541 1.00 95.56 87 GLU A O 1
ATOM 705 N N . LEU A 1 88 ? 9.675 -11.760 -16.087 1.00 95.44 88 LEU A N 1
ATOM 706 C CA . LEU A 1 88 ? 10.527 -12.324 -17.125 1.00 95.44 88 LEU A CA 1
ATOM 707 C C . LEU A 1 88 ? 11.609 -11.328 -17.554 1.00 95.44 88 LEU A C 1
ATOM 709 O O . LEU A 1 88 ? 12.786 -11.677 -17.541 1.00 95.44 88 LEU A O 1
ATOM 713 N N . GLU A 1 89 ? 11.233 -10.079 -17.848 1.00 95.62 89 GLU A N 1
ATOM 714 C CA . GLU A 1 89 ? 12.188 -9.029 -18.229 1.00 95.62 89 GLU A CA 1
ATOM 715 C C . GLU A 1 89 ? 13.235 -8.786 -17.140 1.00 95.62 89 GLU A C 1
ATOM 717 O O . GLU A 1 89 ? 14.410 -8.586 -17.448 1.00 95.62 89 GLU A O 1
ATOM 722 N N . LEU A 1 90 ? 12.845 -8.830 -15.861 1.00 95.50 90 LEU A N 1
ATOM 723 C CA . LEU A 1 90 ? 13.796 -8.694 -14.764 1.00 95.50 90 LEU A CA 1
ATOM 724 C C . LEU A 1 90 ? 14.773 -9.877 -14.723 1.00 95.50 90 LEU A C 1
ATOM 726 O O . LEU A 1 90 ? 15.983 -9.652 -14.618 1.00 95.50 90 LEU A O 1
ATOM 730 N N . GLN A 1 91 ? 14.277 -11.117 -14.814 1.00 93.38 91 GLN A N 1
ATOM 731 C CA . GLN A 1 91 ? 15.120 -12.321 -14.772 1.00 93.38 91 GLN A CA 1
ATOM 732 C C . GLN A 1 91 ? 16.087 -12.398 -15.959 1.00 93.38 91 GLN A C 1
ATOM 734 O O . GLN A 1 91 ? 17.260 -12.735 -15.775 1.00 93.38 91 GLN A O 1
ATOM 739 N N . GLU A 1 92 ? 15.610 -12.060 -17.156 1.00 94.38 92 GLU A N 1
ATOM 740 C CA . GLU A 1 92 ? 16.372 -12.139 -18.406 1.00 94.38 92 GLU A CA 1
ATOM 741 C C . GLU A 1 92 ? 17.222 -10.891 -18.682 1.00 94.38 92 GLU A C 1
ATOM 743 O O . GLU A 1 92 ? 17.999 -10.875 -19.632 1.00 94.38 92 GLU A O 1
ATOM 748 N N . SER A 1 93 ? 17.131 -9.853 -17.845 1.00 92.31 93 SER A N 1
ATOM 749 C CA . SER A 1 93 ? 17.903 -8.626 -18.041 1.00 92.31 93 SER A CA 1
ATOM 750 C C . SER A 1 93 ? 19.423 -8.853 -18.021 1.00 92.31 93 SER A C 1
ATOM 752 O O . SER A 1 93 ? 19.974 -9.572 -17.173 1.00 92.31 93 SER A O 1
ATOM 754 N N . ASP A 1 94 ? 20.127 -8.106 -18.877 1.00 92.50 94 ASP A N 1
ATOM 755 C CA . ASP A 1 94 ? 21.596 -8.064 -18.981 1.00 92.50 94 ASP A CA 1
ATOM 756 C C . ASP A 1 94 ? 22.288 -7.357 -17.792 1.00 92.50 94 ASP A C 1
ATOM 758 O O . ASP A 1 94 ? 23.450 -6.943 -17.862 1.00 92.50 94 ASP A O 1
ATOM 762 N N . LEU A 1 95 ? 21.591 -7.208 -16.662 1.00 88.69 95 LEU A N 1
ATOM 763 C CA . LEU A 1 95 ? 22.158 -6.686 -15.425 1.00 88.69 95 LEU A CA 1
ATOM 764 C C . LEU A 1 95 ? 23.158 -7.706 -14.857 1.00 88.69 95 LEU A C 1
ATOM 766 O O . LEU A 1 95 ? 22.780 -8.743 -14.308 1.00 88.69 95 LEU A O 1
ATOM 770 N N . ASN A 1 96 ? 24.448 -7.406 -15.000 1.00 86.94 96 ASN A N 1
ATOM 771 C CA . ASN A 1 96 ? 25.547 -8.316 -14.680 1.00 86.94 96 ASN A CA 1
ATOM 772 C C . ASN A 1 96 ? 26.365 -7.836 -13.476 1.00 86.94 96 ASN A C 1
ATOM 774 O O . ASN A 1 96 ? 26.649 -6.651 -13.331 1.00 86.94 96 ASN A O 1
ATOM 778 N N . GLY A 1 97 ? 26.789 -8.775 -12.628 1.00 90.19 97 GLY A N 1
ATOM 779 C CA . GLY A 1 97 ? 27.562 -8.513 -11.409 1.00 90.19 97 GLY A CA 1
ATOM 780 C C . GLY A 1 97 ? 26.876 -9.064 -1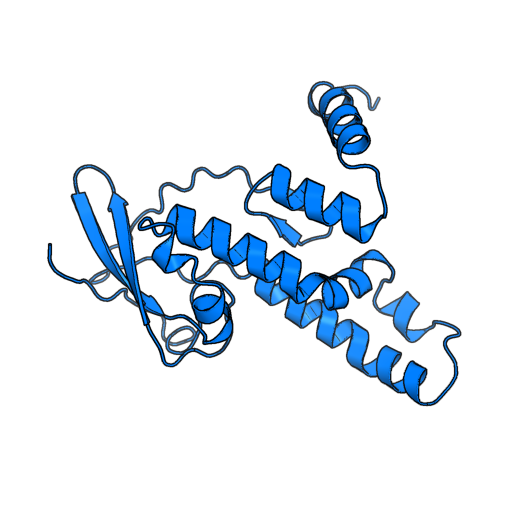0.159 1.00 90.19 97 GLY A C 1
ATOM 781 O O . GLY A 1 97 ? 25.677 -9.330 -10.160 1.00 90.19 97 GLY A O 1
ATOM 782 N N . SER A 1 98 ? 27.629 -9.258 -9.073 1.00 85.19 98 SER A N 1
ATOM 783 C CA . SER A 1 98 ? 27.123 -9.916 -7.856 1.00 85.19 98 SER A CA 1
ATOM 784 C C . SER A 1 98 ? 25.893 -9.220 -7.259 1.00 85.19 98 SER A C 1
ATOM 786 O O . SER A 1 98 ? 24.916 -9.892 -6.930 1.00 85.19 98 SER A O 1
ATOM 788 N N . ALA A 1 99 ? 25.905 -7.886 -7.185 1.00 84.69 99 ALA A N 1
ATOM 789 C CA . ALA A 1 99 ? 24.779 -7.092 -6.692 1.00 84.69 99 ALA A CA 1
ATOM 790 C C . ALA A 1 99 ? 23.530 -7.233 -7.581 1.00 84.69 99 ALA A C 1
ATOM 792 O O . ALA A 1 99 ? 22.429 -7.443 -7.077 1.00 84.69 99 ALA A O 1
ATOM 793 N N . PHE A 1 100 ? 23.704 -7.189 -8.903 1.00 91.12 100 PHE A N 1
ATOM 794 C CA . PHE A 1 100 ? 22.607 -7.317 -9.863 1.00 91.12 100 PHE A CA 1
ATOM 795 C C . PHE A 1 100 ? 22.028 -8.732 -9.919 1.00 91.12 100 PHE A C 1
ATOM 797 O O . PHE A 1 100 ? 20.818 -8.898 -10.024 1.00 91.12 100 PHE A O 1
ATOM 804 N N . ASN A 1 101 ? 22.862 -9.758 -9.750 1.00 89.75 101 ASN A N 1
ATOM 805 C CA . ASN A 1 101 ? 22.399 -11.138 -9.615 1.00 89.75 101 ASN A CA 1
ATOM 806 C C . ASN A 1 101 ? 21.553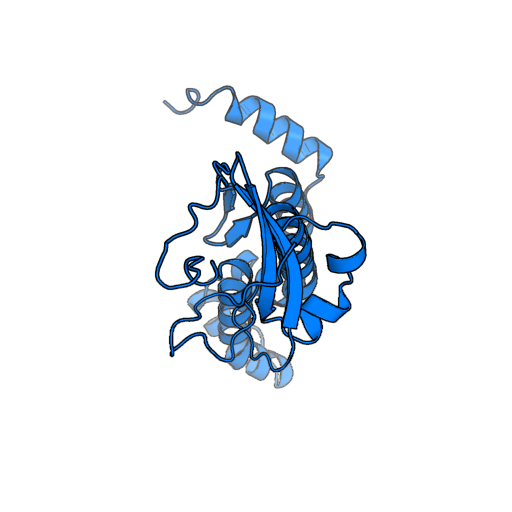 -11.334 -8.350 1.00 89.75 101 ASN A C 1
ATOM 808 O O . ASN A 1 101 ? 20.585 -12.090 -8.374 1.00 89.75 101 ASN A O 1
ATOM 812 N N . GLY A 1 102 ? 21.904 -10.658 -7.250 1.00 90.56 102 GLY A N 1
ATOM 813 C CA . GLY A 1 102 ? 21.067 -10.605 -6.051 1.00 90.56 102 GLY A CA 1
ATOM 814 C C . GLY A 1 102 ? 19.730 -9.919 -6.329 1.00 90.56 102 GLY A C 1
ATOM 815 O O . GLY A 1 102 ? 18.681 -10.490 -6.043 1.00 90.56 102 GLY A O 1
ATOM 816 N N . PHE A 1 103 ? 19.768 -8.746 -6.967 1.00 93.50 103 PHE A N 1
ATOM 817 C CA . PHE A 1 103 ? 18.568 -7.993 -7.333 1.00 93.50 103 PHE A CA 1
ATOM 818 C C . PHE A 1 103 ? 17.615 -8.781 -8.240 1.00 93.50 103 PHE A C 1
ATOM 820 O O . PHE A 1 103 ? 16.428 -8.824 -7.945 1.00 93.50 103 PHE A O 1
ATOM 827 N N . LYS A 1 104 ? 18.103 -9.475 -9.277 1.00 92.75 104 LYS A N 1
ATOM 828 C CA . LYS A 1 104 ? 17.252 -10.330 -10.126 1.00 92.75 104 LYS A CA 1
ATOM 829 C C . LYS A 1 104 ? 16.523 -11.404 -9.315 1.00 92.75 104 LYS A C 1
ATOM 831 O O . LYS A 1 104 ? 15.339 -11.638 -9.522 1.00 92.75 104 LYS A O 1
ATOM 836 N N . LYS A 1 105 ? 17.198 -12.010 -8.334 1.00 90.81 105 LYS A N 1
ATOM 837 C CA . LYS A 1 105 ? 16.610 -13.060 -7.487 1.00 90.81 105 LYS A CA 1
ATOM 838 C C . LYS A 1 105 ? 15.570 -12.534 -6.499 1.00 90.81 105 LYS A C 1
ATOM 840 O O . LYS A 1 105 ? 14.567 -13.201 -6.278 1.00 90.81 105 LYS A O 1
ATOM 845 N N . SER A 1 106 ? 15.820 -11.388 -5.865 1.00 94.12 106 SER A N 1
ATOM 846 C CA . SER A 1 106 ? 14.974 -10.892 -4.767 1.00 94.12 106 SER A CA 1
ATOM 847 C C . SER A 1 106 ? 14.020 -9.769 -5.166 1.00 94.12 106 SER A C 1
ATOM 849 O O . SER A 1 106 ? 13.048 -9.527 -4.457 1.00 94.12 106 SER A O 1
ATOM 851 N N . GLY A 1 107 ? 14.276 -9.078 -6.275 1.00 96.06 107 GLY A N 1
ATOM 852 C CA . GLY A 1 107 ? 13.548 -7.879 -6.682 1.00 96.06 107 GLY A CA 1
ATOM 853 C C . GLY A 1 107 ? 12.073 -8.150 -6.955 1.00 96.06 107 GLY A C 1
ATOM 854 O O . GLY A 1 107 ? 11.218 -7.467 -6.396 1.00 96.06 107 GLY A O 1
ATOM 855 N N . TRP A 1 108 ? 11.763 -9.183 -7.743 1.00 96.81 108 TRP A N 1
ATOM 856 C CA . TRP A 1 108 ? 10.370 -9.533 -8.029 1.00 96.81 108 TRP A CA 1
ATOM 857 C C . TRP A 1 108 ? 9.592 -9.991 -6.783 1.00 96.81 108 TRP A C 1
ATOM 859 O O . TRP A 1 108 ? 8.531 -9.425 -6.520 1.00 96.81 108 TRP A O 1
ATOM 869 N N . PRO A 1 109 ? 10.118 -10.898 -5.931 1.00 97.56 109 PRO A N 1
ATOM 870 C CA . PRO A 1 109 ? 9.487 -11.191 -4.643 1.00 97.56 109 PRO A CA 1
ATOM 871 C C . PRO A 1 109 ? 9.234 -9.947 -3.778 1.00 97.56 109 PRO A C 1
ATOM 873 O O . PRO A 1 109 ? 8.170 -9.827 -3.176 1.00 97.56 109 PRO A O 1
ATOM 876 N N . MET A 1 110 ? 10.173 -8.993 -3.736 1.00 97.25 110 MET A N 1
ATOM 877 C CA . MET A 1 110 ? 9.982 -7.740 -2.995 1.00 97.25 110 MET A CA 1
ATOM 878 C C . MET A 1 110 ? 8.863 -6.871 -3.583 1.00 97.25 110 MET A C 1
ATOM 880 O O . MET A 1 110 ? 8.094 -6.286 -2.820 1.00 97.25 110 MET A O 1
ATOM 884 N N . TYR A 1 111 ? 8.740 -6.809 -4.912 1.00 97.31 111 TYR A N 1
ATOM 885 C CA . TYR A 1 111 ? 7.610 -6.156 -5.578 1.00 97.31 111 TYR A CA 1
ATOM 886 C C . TYR A 1 111 ? 6.276 -6.793 -5.187 1.00 97.31 111 TYR A C 1
ATOM 888 O O . TYR A 1 111 ? 5.353 -6.069 -4.820 1.00 97.31 111 TYR A O 1
ATOM 896 N N . LEU A 1 112 ? 6.181 -8.126 -5.219 1.00 97.50 112 LEU A N 1
ATOM 897 C CA . LEU A 1 112 ? 4.949 -8.837 -4.867 1.00 97.50 112 LEU A CA 1
ATOM 898 C C . LEU A 1 112 ? 4.539 -8.564 -3.417 1.00 97.50 112 LEU A C 1
ATOM 900 O O . LEU A 1 112 ? 3.396 -8.196 -3.175 1.00 97.50 112 LEU A O 1
ATOM 904 N N . ILE A 1 113 ? 5.487 -8.609 -2.475 1.00 96.88 113 ILE A N 1
ATOM 905 C CA . ILE A 1 113 ? 5.228 -8.250 -1.072 1.00 96.88 113 ILE A CA 1
ATOM 906 C C . ILE A 1 113 ? 4.694 -6.814 -0.973 1.00 96.88 113 ILE A C 1
ATOM 908 O O . ILE A 1 113 ? 3.684 -6.562 -0.320 1.00 96.88 113 ILE A O 1
ATOM 912 N N . ALA A 1 114 ? 5.337 -5.850 -1.637 1.00 97.00 114 ALA A N 1
ATOM 913 C CA . ALA A 1 114 ? 4.883 -4.461 -1.630 1.00 97.00 114 ALA A CA 1
ATOM 914 C C . ALA A 1 114 ? 3.480 -4.290 -2.238 1.00 97.00 114 ALA A C 1
ATOM 916 O O . ALA A 1 114 ? 2.647 -3.568 -1.680 1.00 97.00 114 ALA A O 1
ATOM 917 N N . LYS A 1 115 ? 3.207 -4.971 -3.354 1.00 96.88 115 LYS A N 1
ATOM 918 C CA . LYS A 1 115 ? 1.905 -4.988 -4.028 1.00 96.88 115 LYS A CA 1
ATOM 919 C C . LYS A 1 115 ? 0.818 -5.550 -3.117 1.00 96.88 115 LYS A C 1
ATOM 921 O O . LYS A 1 115 ? -0.223 -4.913 -2.955 1.00 96.88 115 LYS A O 1
ATOM 926 N N . ASP A 1 116 ? 1.082 -6.677 -2.465 1.00 96.31 116 ASP A N 1
ATOM 927 C CA . ASP A 1 116 ? 0.148 -7.323 -1.543 1.00 96.31 116 ASP A CA 1
ATOM 928 C C . ASP A 1 116 ? -0.195 -6.403 -0.368 1.00 96.31 116 ASP A C 1
ATOM 930 O O . ASP A 1 116 ? -1.368 -6.225 -0.039 1.00 96.31 116 ASP A O 1
ATOM 934 N N . ARG A 1 117 ? 0.800 -5.720 0.210 1.00 95.56 117 ARG A N 1
ATOM 935 C CA . ARG A 1 117 ? 0.588 -4.758 1.307 1.00 95.56 117 ARG A CA 1
ATOM 936 C C . ARG A 1 117 ? -0.285 -3.574 0.892 1.00 95.56 117 ARG A C 1
ATOM 938 O O . ARG A 1 117 ? -1.174 -3.159 1.647 1.00 95.56 117 ARG A O 1
ATOM 945 N N . VAL A 1 118 ? -0.050 -3.019 -0.300 1.00 94.88 118 VAL A N 1
ATOM 946 C CA . VAL A 1 118 ? -0.864 -1.924 -0.859 1.00 94.88 118 VAL A CA 1
ATOM 947 C C . VAL A 1 118 ? -2.298 -2.392 -1.083 1.00 94.88 118 VAL A C 1
ATOM 949 O O . VAL A 1 118 ? -3.231 -1.729 -0.627 1.00 94.88 118 VAL A O 1
ATOM 952 N N . ASN A 1 119 ? -2.479 -3.568 -1.677 1.00 94.50 119 ASN A N 1
ATOM 953 C CA . ASN A 1 119 ? -3.795 -4.102 -2.024 1.00 94.50 119 ASN A CA 1
ATOM 954 C C . ASN A 1 119 ? -4.550 -4.741 -0.861 1.00 94.50 119 ASN A C 1
ATOM 956 O O . ASN A 1 119 ? -5.748 -4.989 -0.986 1.00 94.50 119 ASN A O 1
ATOM 960 N N . PHE A 1 120 ? -3.889 -4.994 0.270 1.00 93.06 120 PHE A N 1
ATOM 961 C CA . PHE A 1 120 ? -4.500 -5.679 1.401 1.00 93.06 120 PHE A CA 1
ATOM 962 C C . PHE A 1 120 ? -5.800 -4.993 1.841 1.00 93.06 120 PHE A C 1
ATOM 964 O O . PHE A 1 120 ? -5.797 -3.844 2.289 1.00 93.06 120 PHE A O 1
ATOM 971 N N . SER A 1 121 ? -6.928 -5.686 1.724 1.00 84.56 121 SER A N 1
ATOM 972 C CA . SER A 1 121 ? -8.242 -5.096 1.971 1.00 84.56 121 SER A CA 1
ATOM 973 C C . SER A 1 121 ? -8.660 -5.122 3.443 1.00 84.56 121 SER A C 1
ATOM 975 O O . SER A 1 121 ? -9.726 -4.600 3.770 1.00 84.56 121 SER A O 1
ATOM 977 N N . GLY A 1 122 ? -7.855 -5.680 4.346 1.00 81.31 122 GLY A N 1
ATOM 978 C CA . GLY A 1 122 ? -8.340 -6.018 5.683 1.00 81.31 122 GLY A CA 1
ATOM 979 C C . GLY A 1 122 ? -9.407 -7.116 5.636 1.00 81.31 122 GLY A C 1
ATOM 980 O O . GLY A 1 122 ? -9.906 -7.476 4.568 1.00 81.31 122 GLY A O 1
ATOM 981 N N . GLY A 1 123 ? -9.726 -7.661 6.807 1.00 77.50 123 GLY A N 1
ATOM 982 C CA . GLY A 1 123 ? -10.892 -8.529 6.974 1.00 77.50 123 GLY A CA 1
ATOM 983 C C . GLY A 1 123 ? -12.183 -7.716 7.081 1.00 77.50 123 GLY A C 1
ATOM 984 O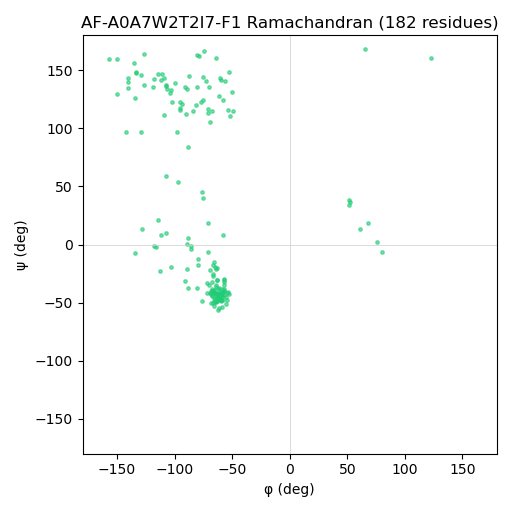 O . GLY A 1 123 ? -12.139 -6.514 7.377 1.00 77.50 123 GLY A O 1
ATOM 985 N N . ASP A 1 124 ? -13.313 -8.389 6.872 1.00 79.88 124 ASP A N 1
ATOM 986 C CA . ASP A 1 124 ? -14.641 -7.823 7.106 1.00 79.88 124 ASP A CA 1
ATOM 987 C C . ASP A 1 124 ? -14.767 -7.320 8.548 1.00 79.88 124 ASP A C 1
ATOM 989 O O . ASP A 1 124 ? -14.249 -7.928 9.486 1.00 79.88 124 ASP A O 1
ATOM 993 N N . LEU A 1 125 ? -15.434 -6.179 8.723 1.00 80.44 125 LEU A N 1
ATOM 994 C CA . LEU A 1 125 ? -15.682 -5.626 10.049 1.00 80.44 125 LEU A CA 1
ATOM 995 C C . LEU A 1 125 ? -16.920 -6.290 10.637 1.00 80.44 125 LEU A C 1
ATOM 997 O O . LEU A 1 125 ? -18.027 -6.086 10.143 1.00 80.44 125 LEU A O 1
ATOM 1001 N N . CYS A 1 126 ? -16.730 -7.034 11.717 1.00 82.56 126 CYS A N 1
ATOM 1002 C CA . CYS A 1 126 ? -17.793 -7.654 12.494 1.00 82.56 126 CYS A CA 1
ATOM 1003 C C . CYS A 1 126 ? -17.605 -7.304 13.973 1.00 82.56 126 CYS A C 1
ATOM 1005 O O . CYS A 1 126 ? -16.472 -7.144 14.427 1.00 82.56 126 CYS A O 1
ATOM 1007 N N . VAL A 1 127 ? -18.705 -7.145 14.706 1.00 80.75 127 VAL A N 1
ATOM 1008 C CA . VAL A 1 127 ? -18.707 -7.044 16.173 1.00 80.75 127 VAL A CA 1
ATOM 1009 C C . VAL A 1 127 ? -19.819 -7.940 16.698 1.00 80.75 127 VAL A C 1
ATOM 1011 O O . VAL A 1 127 ? -20.963 -7.805 16.257 1.00 80.75 127 VAL A O 1
ATOM 1014 N N . ASP A 1 128 ? -19.493 -8.851 17.614 1.00 82.94 128 ASP A N 1
ATOM 1015 C CA . ASP A 1 128 ? -20.413 -9.856 18.162 1.00 82.94 128 ASP A CA 1
ATOM 1016 C C . ASP A 1 128 ? -21.149 -10.666 17.071 1.00 82.94 128 ASP A C 1
ATOM 1018 O O . ASP A 1 128 ? -22.340 -10.971 17.164 1.00 82.94 128 ASP A O 1
ATOM 1022 N N . GLY A 1 129 ? -20.445 -10.988 15.984 1.00 81.50 129 GLY A N 1
ATOM 1023 C CA . GLY A 1 129 ? -20.966 -11.697 14.814 1.00 81.50 129 GLY A CA 1
ATOM 1024 C C . GLY A 1 129 ? -21.839 -10.845 13.890 1.00 81.50 129 GLY A C 1
ATOM 1025 O O . GLY A 1 129 ? -22.349 -11.354 12.890 1.00 81.50 129 GLY A O 1
ATOM 1026 N N . ILE A 1 130 ? -22.020 -9.556 14.187 1.00 81.38 130 ILE A N 1
ATOM 1027 C CA . ILE A 1 130 ? -22.829 -8.637 13.388 1.00 81.38 130 ILE A CA 1
ATOM 1028 C C . ILE A 1 130 ? -21.920 -7.876 12.428 1.00 81.38 130 ILE A C 1
ATOM 1030 O O . ILE A 1 130 ? -21.085 -7.069 12.841 1.00 81.38 130 ILE A O 1
ATOM 1034 N N . ALA A 1 131 ? -22.124 -8.096 11.129 1.00 81.75 131 ALA A N 1
ATOM 1035 C CA . ALA A 1 131 ? -21.409 -7.376 10.087 1.00 81.75 131 ALA A CA 1
ATOM 1036 C C . ALA A 1 131 ? -21.691 -5.866 10.155 1.00 81.75 131 ALA A C 1
ATOM 1038 O O . ALA A 1 131 ? -22.837 -5.393 10.138 1.00 81.75 131 ALA A O 1
ATOM 1039 N N . ILE A 1 132 ? -20.616 -5.089 10.189 1.00 77.12 132 ILE A N 1
ATOM 1040 C CA . ILE A 1 132 ? -20.648 -3.642 10.084 1.00 77.12 132 ILE A CA 1
ATOM 1041 C C . ILE A 1 132 ? -20.349 -3.292 8.632 1.00 77.12 132 ILE A C 1
ATOM 1043 O O . ILE A 1 132 ? -19.196 -3.234 8.215 1.00 77.12 132 ILE A O 1
ATOM 1047 N N . GLU A 1 133 ? -21.411 -3.056 7.858 1.00 65.81 133 GLU A N 1
ATOM 1048 C CA . GLU A 1 133 ? -21.296 -2.495 6.511 1.00 65.81 133 GLU A CA 1
ATOM 1049 C C . GLU A 1 133 ? -20.459 -1.214 6.563 1.00 65.81 133 GLU A C 1
ATOM 1051 O O . GLU A 1 133 ? -20.867 -0.192 7.126 1.00 65.81 133 GLU A O 1
ATOM 1056 N N . ASN A 1 134 ? -19.257 -1.287 5.999 1.00 60.75 134 ASN A N 1
ATOM 1057 C CA . ASN A 1 134 ? -18.419 -0.123 5.805 1.00 60.75 134 ASN A CA 1
ATOM 1058 C C . ASN A 1 134 ? -19.075 0.712 4.704 1.00 60.75 134 ASN A C 1
ATOM 1060 O O . ASN A 1 134 ? -19.175 0.268 3.562 1.00 60.75 134 ASN A O 1
ATOM 1064 N N . ILE A 1 135 ? -19.516 1.926 5.031 1.00 50.19 135 ILE A N 1
ATOM 1065 C CA . ILE A 1 135 ? -20.091 2.885 4.071 1.00 50.19 135 ILE A CA 1
ATOM 1066 C C . ILE A 1 135 ? -18.964 3.509 3.221 1.00 50.19 135 ILE A C 1
ATOM 1068 O O . ILE A 1 135 ? -18.942 4.711 2.979 1.00 50.19 135 ILE A O 1
ATOM 1072 N N . SER A 1 136 ? -17.972 2.726 2.800 1.00 51.66 136 SER A N 1
ATOM 1073 C CA . SER A 1 136 ? -17.015 3.165 1.790 1.00 51.66 136 SER A CA 1
ATOM 1074 C C . SER A 1 136 ? -17.604 2.798 0.438 1.00 51.66 136 SER A C 1
ATOM 1076 O O . SER A 1 136 ? -17.312 1.746 -0.131 1.00 51.66 136 SER A O 1
ATOM 1078 N N . ASN A 1 137 ? -18.469 3.676 -0.062 1.00 49.03 137 ASN A N 1
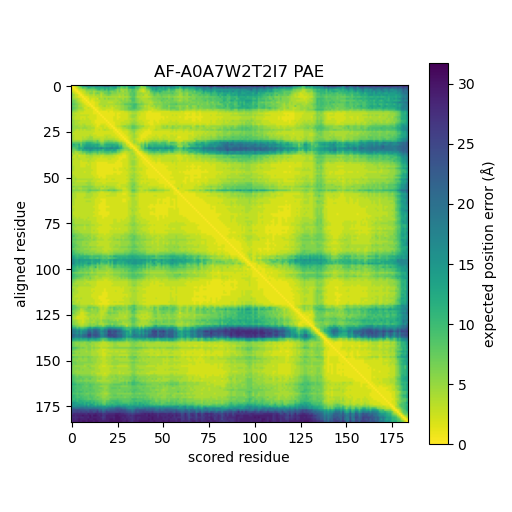ATOM 1079 C CA . ASN A 1 137 ? -18.886 3.690 -1.459 1.00 49.03 137 ASN A CA 1
ATOM 1080 C C . ASN A 1 137 ? -17.753 4.295 -2.314 1.00 49.03 137 ASN A C 1
ATOM 1082 O O . ASN A 1 137 ? -17.978 5.206 -3.108 1.00 49.03 137 ASN A O 1
ATOM 1086 N N . ASP A 1 138 ? -16.517 3.861 -2.060 1.00 58.62 138 ASP A N 1
ATOM 1087 C CA . ASP A 1 138 ? -15.330 4.494 -2.609 1.00 58.62 138 ASP A CA 1
ATOM 1088 C C . ASP A 1 138 ? -15.135 3.981 -4.027 1.00 58.62 138 ASP A C 1
ATOM 1090 O O . ASP A 1 138 ? -14.982 2.778 -4.265 1.00 58.62 138 ASP A O 1
ATOM 1094 N N . GLU A 1 139 ? -15.147 4.913 -4.981 1.00 68.19 139 GLU A N 1
ATOM 1095 C CA . GLU A 1 139 ? -14.564 4.670 -6.291 1.00 68.19 139 GLU A CA 1
ATOM 1096 C C . GLU A 1 139 ? -13.165 4.088 -6.080 1.00 68.19 139 GLU A C 1
ATOM 1098 O O . GLU A 1 139 ? -12.274 4.735 -5.526 1.00 68.19 139 GLU A O 1
ATOM 1103 N N . LYS A 1 140 ? -12.978 2.835 -6.494 1.00 76.06 140 LYS A N 1
ATOM 1104 C CA . LYS A 1 140 ? -11.665 2.205 -6.472 1.00 76.06 140 LYS A CA 1
ATOM 1105 C C . LYS A 1 140 ? -10.868 2.743 -7.645 1.00 76.06 140 LYS A C 1
ATOM 1107 O O . LYS A 1 140 ? -11.282 2.627 -8.798 1.00 76.06 140 LYS A O 1
ATOM 1112 N N . PHE A 1 141 ? -9.720 3.329 -7.340 1.00 87.12 141 PHE A N 1
ATOM 1113 C CA . PHE A 1 141 ? -8.752 3.732 -8.346 1.00 87.12 141 PHE A CA 1
ATOM 1114 C C . PHE A 1 141 ? -7.724 2.621 -8.475 1.00 87.12 141 PHE A C 1
ATOM 1116 O O . PHE A 1 141 ? -7.087 2.252 -7.489 1.00 87.12 141 PHE A O 1
ATOM 1123 N N . GLU A 1 142 ? -7.574 2.088 -9.681 1.00 90.88 142 GLU A N 1
ATOM 1124 C CA . GLU A 1 142 ? -6.693 0.960 -9.949 1.00 90.88 142 GLU A CA 1
ATOM 1125 C C . GLU A 1 142 ? -5.729 1.293 -11.085 1.00 90.88 142 GLU A C 1
ATOM 1127 O O . GLU A 1 142 ? -6.111 1.882 -12.098 1.00 90.88 142 GLU A O 1
ATOM 1132 N N . PHE A 1 143 ? -4.467 0.910 -10.916 1.00 89.50 143 PHE A N 1
ATOM 1133 C CA . PHE A 1 143 ? -3.463 0.975 -11.972 1.00 89.50 143 PHE A CA 1
ATOM 1134 C C . PHE A 1 143 ? -2.438 -0.135 -11.771 1.00 89.50 143 PHE A C 1
ATOM 1136 O O . PHE A 1 143 ? -1.907 -0.284 -10.674 1.00 89.50 143 PHE A O 1
ATOM 1143 N N . ASP A 1 144 ? -2.168 -0.911 -12.821 1.00 87.75 144 ASP A N 1
ATOM 1144 C CA . ASP A 1 144 ? -1.185 -2.007 -12.812 1.00 87.75 144 ASP A CA 1
ATOM 1145 C C . ASP A 1 144 ? -1.379 -3.021 -11.656 1.00 87.75 144 ASP A C 1
ATOM 1147 O O . ASP A 1 144 ? -0.461 -3.549 -11.017 1.00 87.75 144 ASP A O 1
ATOM 1151 N N . GLY A 1 145 ? -2.651 -3.270 -11.335 1.00 89.62 145 GLY A N 1
ATOM 1152 C CA . GLY A 1 145 ? -3.054 -4.129 -10.228 1.00 89.62 145 GLY A CA 1
ATOM 1153 C C . GLY A 1 145 ? -2.722 -3.570 -8.844 1.00 89.62 145 GLY A C 1
ATOM 1154 O O . GLY A 1 145 ? -2.672 -4.357 -7.907 1.00 89.62 145 GLY A O 1
ATOM 1155 N N . LEU A 1 146 ? -2.465 -2.268 -8.695 1.00 93.25 146 LEU A N 1
ATOM 1156 C CA . LEU A 1 146 ? -2.429 -1.557 -7.414 1.00 93.25 146 LEU A CA 1
ATOM 1157 C C . LEU A 1 146 ? -3.743 -0.815 -7.191 1.00 93.25 146 LEU A C 1
ATOM 1159 O O . LEU A 1 146 ? -4.253 -0.180 -8.111 1.00 93.25 146 LEU A O 1
ATOM 1163 N N . THR A 1 147 ? -4.249 -0.853 -5.961 1.00 92.12 147 THR A N 1
ATOM 1164 C CA . THR A 1 147 ? -5.453 -0.127 -5.539 1.00 92.12 147 THR A CA 1
ATOM 1165 C C . THR A 1 147 ? -5.076 1.104 -4.720 1.00 92.12 147 THR A C 1
ATOM 1167 O O . THR A 1 147 ? -4.286 1.015 -3.778 1.00 92.12 147 THR A O 1
ATOM 1170 N N . PHE A 1 148 ? -5.676 2.249 -5.039 1.00 90.94 148 PHE A N 1
ATOM 1171 C CA . PHE A 1 148 ? -5.431 3.527 -4.375 1.00 90.94 148 PHE A CA 1
ATOM 1172 C C . PHE A 1 148 ? -6.675 4.021 -3.636 1.00 90.94 148 PHE A C 1
ATOM 1174 O O . PHE A 1 148 ? -7.805 3.820 -4.076 1.00 90.94 148 PHE A O 1
ATOM 1181 N N . SER A 1 149 ? -6.440 4.711 -2.518 1.00 87.38 149 SER A N 1
ATOM 1182 C CA . SER A 1 149 ? -7.467 5.352 -1.683 1.00 87.38 149 SER A CA 1
ATOM 1183 C C . SER A 1 149 ? -8.174 6.517 -2.386 1.00 87.38 149 SER A C 1
ATOM 1185 O O . SER A 1 149 ? -9.288 6.875 -2.030 1.00 87.38 149 SER A O 1
ATOM 1187 N N . SER A 1 150 ? -7.512 7.158 -3.355 1.00 87.38 150 SER A N 1
ATOM 1188 C CA . SER A 1 150 ? -8.040 8.322 -4.053 1.00 87.38 150 SER A CA 1
ATOM 1189 C C . SER A 1 150 ? -7.383 8.506 -5.417 1.00 87.38 150 SER A C 1
ATOM 1191 O O . SER A 1 150 ? -6.251 8.084 -5.669 1.00 87.38 150 SER A O 1
ATOM 1193 N N . PHE A 1 151 ? -8.059 9.247 -6.293 1.00 87.38 151 PHE A N 1
ATOM 1194 C CA . PHE A 1 151 ? -7.487 9.663 -7.571 1.00 87.38 151 PHE A CA 1
ATOM 1195 C C . PHE A 1 151 ? -6.180 10.453 -7.395 1.00 87.38 151 PHE A C 1
ATOM 1197 O O . PHE A 1 151 ? -5.258 10.344 -8.202 1.00 87.38 151 PHE A O 1
ATOM 1204 N N . ILE A 1 152 ? -6.083 11.259 -6.333 1.00 89.06 152 ILE A N 1
ATOM 1205 C CA . ILE A 1 152 ? -4.898 12.078 -6.064 1.00 89.06 152 ILE A CA 1
ATOM 1206 C C . ILE A 1 152 ? -3.707 11.207 -5.661 1.00 89.06 152 ILE A C 1
ATOM 1208 O O . ILE A 1 152 ? -2.608 11.462 -6.159 1.00 89.06 152 ILE A O 1
ATOM 1212 N N . SER A 1 153 ? -3.909 10.180 -4.829 1.00 89.56 153 SER A N 1
ATOM 1213 C CA . SER A 1 153 ? -2.830 9.265 -4.441 1.00 89.56 153 SER A CA 1
ATOM 1214 C C . SER A 1 153 ? -2.356 8.414 -5.621 1.00 89.56 153 SER A C 1
ATOM 1216 O O . SER A 1 153 ? -1.146 8.276 -5.816 1.00 89.56 153 SER A O 1
ATOM 1218 N N . MET A 1 154 ? -3.270 7.973 -6.494 1.00 91.44 154 MET A N 1
ATOM 1219 C CA . MET A 1 154 ? -2.909 7.347 -7.772 1.00 91.44 154 MET A CA 1
ATOM 1220 C C . MET A 1 154 ? -2.082 8.295 -8.658 1.00 91.44 154 MET A C 1
ATOM 1222 O O . MET A 1 154 ? -1.023 7.915 -9.153 1.00 91.44 154 MET A O 1
ATOM 1226 N N . LEU A 1 155 ? -2.510 9.553 -8.830 1.00 92.19 155 LEU A N 1
ATOM 1227 C CA . LEU A 1 155 ? -1.753 10.553 -9.597 1.00 92.19 155 LEU A CA 1
ATOM 1228 C C . LEU A 1 155 ? -0.352 10.797 -9.027 1.00 92.19 155 LEU A C 1
ATOM 1230 O O . LEU A 1 155 ? 0.594 10.976 -9.794 1.00 92.19 155 LEU A O 1
ATOM 1234 N N . ASP A 1 156 ? -0.219 10.852 -7.701 1.00 92.31 156 ASP A N 1
ATOM 1235 C CA . ASP A 1 156 ? 1.075 11.007 -7.034 1.00 92.31 156 ASP A CA 1
ATOM 1236 C C . ASP A 1 156 ? 1.995 9.817 -7.287 1.00 92.31 156 ASP A C 1
ATOM 1238 O O . ASP A 1 156 ? 3.182 10.018 -7.552 1.00 92.31 156 ASP A O 1
ATOM 1242 N N . TYR A 1 157 ? 1.456 8.598 -7.236 1.00 93.25 157 TYR A N 1
ATOM 1243 C CA . TYR A 1 157 ? 2.194 7.391 -7.584 1.00 93.25 157 TYR A CA 1
ATOM 1244 C C . TYR A 1 157 ? 2.655 7.432 -9.045 1.00 93.25 157 TYR A C 1
ATOM 1246 O O . TYR A 1 157 ? 3.854 7.381 -9.300 1.00 93.25 157 TYR A O 1
ATOM 1254 N N . LEU A 1 158 ? 1.739 7.634 -9.997 1.00 92.31 158 LEU A N 1
ATOM 1255 C CA . LEU A 1 158 ? 2.054 7.669 -11.430 1.00 92.31 158 LEU A CA 1
ATOM 1256 C C . LEU A 1 158 ? 3.074 8.757 -11.781 1.00 92.31 158 LEU A C 1
ATOM 1258 O O . LEU A 1 158 ? 4.032 8.515 -12.514 1.00 92.31 158 LEU A O 1
ATOM 1262 N N . SER A 1 159 ? 2.891 9.960 -11.234 1.00 92.88 159 SER A N 1
ATOM 1263 C CA . SER A 1 159 ? 3.804 11.082 -11.455 1.00 92.88 159 SER A CA 1
ATOM 1264 C C . SER A 1 159 ? 5.226 10.752 -11.007 1.00 92.88 159 SER A C 1
ATOM 1266 O O . SER A 1 159 ? 6.175 11.077 -11.719 1.00 92.88 159 SER A O 1
ATOM 1268 N N . LYS A 1 160 ? 5.383 10.080 -9.862 1.00 90.88 160 LYS A N 1
ATOM 1269 C CA . LYS A 1 160 ? 6.695 9.695 -9.331 1.00 90.88 160 LYS A CA 1
ATOM 1270 C C . LYS A 1 160 ? 7.290 8.504 -10.075 1.00 90.88 160 LYS A C 1
ATOM 1272 O O . LYS A 1 160 ? 8.441 8.587 -10.487 1.00 90.88 160 LYS A O 1
ATOM 1277 N N . SER A 1 161 ? 6.519 7.436 -10.268 1.00 90.25 161 SER A N 1
ATOM 1278 C CA . SER A 1 161 ? 6.991 6.192 -10.887 1.00 90.25 161 SER A CA 1
ATOM 1279 C C . SER A 1 161 ? 7.450 6.401 -12.328 1.00 90.25 161 SER A C 1
ATOM 1281 O O . SER A 1 161 ? 8.470 5.853 -12.728 1.00 90.25 161 SER A O 1
ATOM 1283 N N . PHE A 1 162 ? 6.750 7.254 -13.080 1.00 89.62 162 PHE A N 1
ATOM 1284 C CA . PHE A 1 162 ? 7.027 7.498 -14.499 1.00 89.62 162 PHE A CA 1
ATOM 1285 C C . PHE A 1 162 ? 7.671 8.865 -14.771 1.00 89.62 162 PHE A C 1
ATOM 1287 O O . PHE A 1 162 ? 7.772 9.286 -15.921 1.00 89.62 162 PHE A O 1
ATOM 1294 N N . SER A 1 163 ? 8.092 9.589 -13.725 1.00 90.75 163 SER A N 1
ATOM 1295 C CA . SER A 1 163 ? 8.672 10.941 -13.835 1.00 90.75 163 SER A CA 1
ATOM 1296 C C . SER A 1 163 ? 7.809 11.927 -14.644 1.00 90.75 163 SER A C 1
ATOM 1298 O O . SER A 1 163 ? 8.313 12.807 -15.344 1.00 90.75 163 SER A O 1
ATOM 1300 N N . LEU A 1 164 ? 6.485 11.792 -14.552 1.00 91.88 164 LEU A N 1
ATOM 1301 C CA . LEU A 1 164 ? 5.523 12.621 -15.277 1.00 91.88 164 LEU A CA 1
ATOM 1302 C C . LEU A 1 164 ? 5.200 13.885 -14.482 1.00 91.88 164 LEU A C 1
ATOM 1304 O O . LEU A 1 164 ? 5.057 13.854 -13.260 1.00 91.88 164 LEU A O 1
ATOM 1308 N N . ASN A 1 165 ? 4.978 15.009 -15.165 1.00 94.75 165 ASN A N 1
ATOM 1309 C CA . ASN A 1 165 ? 4.477 16.212 -14.504 1.00 94.75 165 ASN A CA 1
ATOM 1310 C C . ASN A 1 165 ? 3.032 15.992 -14.013 1.00 94.75 165 ASN A C 1
ATOM 1312 O O . ASN A 1 165 ? 2.114 15.867 -14.825 1.00 94.75 165 ASN A O 1
ATOM 1316 N N . LYS A 1 166 ? 2.810 16.003 -12.689 1.00 91.50 166 LYS A N 1
ATOM 1317 C CA . LYS A 1 166 ? 1.489 15.761 -12.073 1.00 91.50 166 LYS A CA 1
ATOM 1318 C C . LYS A 1 166 ? 0.387 16.677 -12.614 1.00 91.50 166 LYS A C 1
ATOM 1320 O O . LYS A 1 166 ? -0.734 16.233 -12.851 1.00 91.50 166 LYS A O 1
ATOM 1325 N N . GLY A 1 167 ? 0.691 17.962 -12.811 1.00 91.50 167 GLY A N 1
ATOM 1326 C CA . GLY A 1 167 ? -0.274 18.947 -13.307 1.00 91.50 167 GLY A CA 1
ATOM 1327 C C . GLY A 1 167 ? -0.697 18.675 -14.749 1.00 91.50 167 GLY A C 1
ATOM 1328 O O . GLY A 1 167 ? -1.878 18.795 -15.075 1.00 91.50 167 GLY A O 1
ATOM 1329 N N . PHE A 1 168 ? 0.255 18.275 -15.591 1.00 92.12 168 PHE A N 1
ATOM 1330 C CA . PHE A 1 168 ? 0.001 17.841 -16.960 1.00 92.12 168 PHE A CA 1
ATOM 1331 C C . PHE A 1 168 ? -0.795 16.534 -16.992 1.00 92.12 168 PH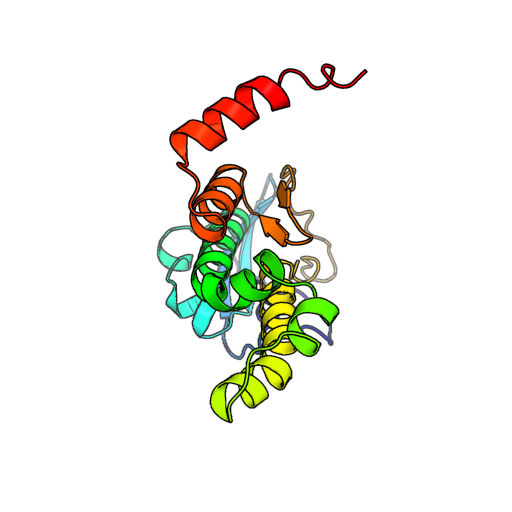E A C 1
ATOM 1333 O O . PHE A 1 168 ? -1.857 16.501 -17.608 1.00 92.12 168 PHE A O 1
ATOM 1340 N N . LEU A 1 169 ? -0.360 15.508 -16.253 1.00 91.44 169 LEU A N 1
ATOM 1341 C CA . LEU A 1 169 ? -1.044 14.214 -16.170 1.00 91.44 169 LEU A CA 1
ATOM 1342 C C . LEU A 1 169 ? -2.507 14.372 -15.732 1.00 91.44 169 LEU A C 1
ATOM 1344 O O . LEU A 1 169 ? -3.405 13.823 -16.364 1.00 91.44 169 LEU A O 1
ATOM 1348 N N . ARG A 1 170 ? -2.766 15.200 -14.711 1.00 90.75 170 ARG A N 1
ATOM 1349 C CA . ARG A 1 170 ? -4.131 15.512 -14.264 1.00 90.75 170 ARG A CA 1
ATOM 1350 C C . ARG A 1 170 ? -4.978 16.132 -15.377 1.00 90.75 170 ARG A C 1
ATOM 1352 O O . ARG A 1 170 ? -6.144 15.782 -15.508 1.00 90.75 170 ARG A O 1
ATOM 1359 N N . LYS A 1 171 ? -4.419 17.061 -16.162 1.00 89.88 171 LYS A N 1
ATOM 1360 C CA . LYS A 1 171 ? -5.135 17.689 -17.287 1.00 89.88 171 LYS A CA 1
ATOM 1361 C C . LYS A 1 171 ? -5.433 16.680 -18.393 1.00 89.88 171 LYS A C 1
ATOM 1363 O O . LYS A 1 171 ? -6.555 16.665 -18.883 1.00 89.88 171 LYS A O 1
ATOM 1368 N N . VAL A 1 172 ? -4.462 15.837 -18.748 1.00 89.12 172 VAL A N 1
ATOM 1369 C CA . VAL A 1 172 ? -4.646 14.768 -19.741 1.00 89.12 172 VAL A CA 1
ATOM 1370 C C . VAL A 1 172 ? -5.767 13.834 -19.292 1.00 89.12 172 VAL A C 1
ATOM 1372 O O . VAL A 1 172 ? -6.751 13.679 -20.006 1.00 89.12 172 VAL A O 1
ATOM 1375 N N . LEU A 1 173 ? -5.692 13.304 -18.071 1.00 85.06 173 LEU A N 1
ATOM 1376 C CA . LEU A 1 173 ? -6.718 12.403 -17.545 1.00 85.06 173 LEU A CA 1
ATOM 1377 C C . LEU A 1 173 ? -8.087 13.073 -17.401 1.00 85.06 173 LEU A C 1
ATOM 1379 O O . LEU A 1 173 ? -9.096 12.409 -17.584 1.00 85.06 173 LEU A O 1
ATOM 1383 N N . PHE A 1 174 ? -8.157 14.378 -17.137 1.00 83.69 174 PHE A N 1
ATOM 1384 C CA . PHE A 1 174 ? -9.432 15.100 -17.134 1.00 83.69 174 PHE A CA 1
ATOM 1385 C C . PHE A 1 174 ? -10.042 15.217 -18.541 1.00 83.69 174 PHE A C 1
ATOM 1387 O O . PHE A 1 174 ? -11.245 15.024 -18.709 1.00 83.69 174 PHE A O 1
ATOM 1394 N N . VAL A 1 175 ? -9.225 15.515 -19.557 1.00 85.31 175 VAL A N 1
ATOM 1395 C CA . VAL A 1 175 ? -9.679 15.631 -20.954 1.00 85.31 175 VAL A CA 1
ATOM 1396 C C . VAL A 1 175 ? -10.125 14.278 -21.508 1.00 85.31 175 VAL A C 1
ATOM 1398 O O . VAL A 1 175 ? -11.178 14.207 -22.137 1.00 85.31 175 VAL A O 1
ATOM 1401 N N . TYR A 1 176 ? -9.356 13.215 -21.261 1.00 79.88 176 TYR A N 1
ATOM 1402 C CA . TYR A 1 176 ? -9.666 11.867 -21.748 1.00 79.88 176 TYR A CA 1
ATOM 1403 C C . TYR A 1 176 ? -10.706 11.149 -20.877 1.00 79.88 176 TYR A C 1
ATOM 1405 O O . TYR A 1 176 ? -11.594 10.486 -21.399 1.00 79.88 176 TYR A O 1
ATOM 1413 N N . GLY A 1 177 ? -10.668 11.328 -19.556 1.00 71.88 177 GLY A N 1
ATOM 1414 C CA . GLY A 1 177 ? -11.590 10.684 -18.617 1.00 71.88 177 GLY A CA 1
ATOM 1415 C C . GLY A 1 177 ? -13.036 11.171 -18.736 1.00 71.88 177 GLY A C 1
ATOM 1416 O O . GLY A 1 177 ? -13.957 10.375 -18.563 1.00 71.88 177 GLY A O 1
ATOM 1417 N N . ASN A 1 178 ? -13.250 12.442 -19.101 1.00 61.62 178 ASN A N 1
ATOM 1418 C CA . ASN A 1 178 ? -14.582 12.973 -19.423 1.00 61.62 178 ASN A CA 1
ATOM 1419 C C . ASN A 1 178 ? -15.041 12.618 -20.848 1.00 61.62 178 ASN A C 1
ATOM 1421 O O . ASN A 1 178 ? -16.232 12.673 -21.143 1.00 61.62 178 ASN A O 1
ATOM 1425 N N . ASN A 1 179 ? -14.111 12.221 -21.718 1.00 52.16 179 ASN A N 1
ATOM 1426 C CA . ASN A 1 179 ? -14.364 11.786 -23.087 1.00 52.16 179 ASN A CA 1
ATOM 1427 C C . ASN A 1 179 ? -14.187 10.266 -23.213 1.00 52.16 179 ASN A C 1
ATOM 1429 O O . ASN A 1 179 ? -13.415 9.793 -24.045 1.00 52.16 179 ASN A O 1
ATOM 1433 N N . ARG A 1 180 ? -14.956 9.480 -22.443 1.00 50.28 180 ARG A N 1
ATOM 1434 C CA . ARG A 1 180 ? -15.015 7.999 -22.543 1.00 50.28 180 ARG A CA 1
ATOM 1435 C C . ARG A 1 180 ? -15.419 7.457 -23.939 1.00 50.28 180 ARG A C 1
ATOM 1437 O O . ARG A 1 180 ? -15.703 6.277 -24.077 1.00 50.28 180 ARG A O 1
ATOM 1444 N N . THR A 1 181 ? -15.509 8.311 -24.958 1.00 42.53 181 THR A N 1
ATOM 1445 C CA . THR A 1 181 ? -15.985 8.033 -26.321 1.00 42.53 181 THR A CA 1
ATOM 1446 C C . THR A 1 181 ? -14.941 8.254 -27.417 1.00 42.53 181 THR A C 1
ATOM 1448 O O . THR A 1 181 ? -15.257 8.002 -28.577 1.00 42.53 181 THR A O 1
ATOM 1451 N N . ILE A 1 182 ? -13.712 8.686 -27.109 1.00 43.34 182 ILE A N 1
ATOM 1452 C CA . ILE A 1 182 ? -12.671 8.895 -28.136 1.00 43.34 182 ILE A CA 1
ATOM 1453 C C . ILE A 1 182 ? -11.743 7.677 -28.212 1.00 43.34 182 ILE A C 1
ATOM 1455 O O . ILE A 1 182 ? -10.535 7.807 -28.106 1.00 43.34 182 ILE A O 1
ATOM 1459 N N . GLU A 1 183 ? -12.318 6.491 -28.388 1.00 42.78 183 GLU A N 1
ATOM 1460 C CA . GLU A 1 183 ? -11.659 5.374 -29.071 1.00 42.78 183 GLU A CA 1
ATOM 1461 C C . GLU A 1 183 ? -12.737 4.659 -29.900 1.00 42.78 183 GLU A C 1
ATOM 1463 O O . GLU A 1 183 ? -13.549 3.882 -29.394 1.00 42.78 183 GLU A O 1
ATOM 1468 N N . ARG A 1 184 ? -12.791 5.020 -31.183 1.00 34.81 184 ARG A N 1
ATOM 1469 C CA . ARG A 1 184 ? -13.415 4.269 -32.271 1.00 34.81 184 ARG A CA 1
ATOM 1470 C C . ARG A 1 184 ? -12.406 4.183 -33.400 1.00 34.81 184 ARG A C 1
ATOM 1472 O O . ARG A 1 184 ? -11.755 5.222 -33.650 1.00 34.81 184 ARG A O 1
#

Nearest PDB structures (foldseek):
  5hyl-assembly1_C  TM=4.306E-01  e=8.755E+00  Deinococcus radiodurans R1 = ATCC 13939 = DSM 20539
  1cuk-assembly1_A  TM=2.727E-01  e=2.638E+00  Escherichia coli

Foldseek 3Di:
DDEFEWDAPPQCPQAAQQFGDGFDDWDWAWEDDPPDIHTYIGTHHPVLVVLVLVVVHRYPLSSSQSSLLVLCVVLLVLLLLLVVDDLVCLLPPPQDDPVSVVCNVCSPVSNVSSQSRSPRNGDFTHTPNRGDPRPCPDDWDDDSSGTHRDPVSVLVSCCVSVVNDSVVVVVVCVVVVVCVPPDD

pLDDT: mean 86.53, std 12.26, range [34.81, 97.56]

Radius of gyration: 19.28 Å; Cα contacts (8 Å, |Δi|>4): 242; chains: 1; bounding box: 55×36×57 Å

Secondary structure (DSSP, 8-state):
--EEE----GGGTTB-TTT--B--EEEEEEEEETTEEEEEEEEE-HHHHHT-HHHH--BHHHHHHHHHHHHHHHTHHHHHHHHH--HHHHHH----SHHHHHHHHHHHHHHHHHHHHHH------EETTEE---------EEETTEEESSHHHHHHHHHHHTT--HHHHHHHHHHHHS-TT---

Sequence (184 aa):
MDLLDIDIPFDCRFKCWFCGEDSHQTIETKLSKPPSNYLVNMPICDECKAYQCHKEVNSLVKLRELIKDKIVIRSAKELSIGANWTELELQESDLNGSAFNGFKKSGWPMYLIAKDRVNFSGGDLCVDGIAIENISNDEKFEFDGLTFSSFISMLDYLSKSFSLNKGFLRKVLFVYGNNRTIER

Solvent-accessible surface area (backbone atoms only — not comparable to full-atom values): 10568 Å² total; per-residue (Å²): 130,70,81,39,64,54,51,62,56,80,97,42,66,47,24,9,45,64,39,60,45,69,28,94,43,70,46,78,31,31,45,83,49,91,98,48,74,43,37,34,48,41,47,32,20,72,69,67,55,71,68,46,43,74,78,77,40,59,38,49,69,63,32,46,39,54,46,48,52,50,47,46,65,72,33,44,72,37,44,44,46,62,76,76,33,55,70,65,57,46,61,73,43,89,61,76,53,76,69,40,52,48,44,46,69,48,42,56,61,44,17,51,53,37,46,50,30,49,49,35,79,45,76,75,53,23,43,94,84,42,74,50,82,73,88,70,87,64,74,79,35,73,56,98,87,39,57,32,78,34,70,66,55,44,45,53,49,51,20,61,74,68,73,43,58,54,72,57,52,53,50,52,49,51,60,49,65,76,40,86,71,83,81,127

Mean predicted aligned error: 6.6 Å